Protein AF-A0A7M3W9T0-F1 (afdb_monomer)

Mean predicted aligned error: 3.38 Å

Sequence (186 aa):
MQEAIANAQTVVLVGAGVHAETMNREWDTGTVFIAADGAVGACMGRVDVLCVVSDLDGEPHLSKAAQHGIPLLIHGHGDNVEAWKRCLHQWASAGGVPLVLTHQSDEVYNDMHNVGGFTDGDRAACFLAWLGVKSEKIRYVGFASDHVGPWSGTTDPARKLAKLVWMEQILCLLDPAWETRRIDMK

Secondary structure (DSSP, 8-state):
-HHHHHH-SEEEEE-TT--GGGGGS---TTEEEEEEGGGHHHHTTTS-EEEEEE-S--TTHHHHHHHTT--EEE---TT-HHHHHHHHHHHHHTT---EEEEE--SS--TTEEE---SSHHHHHHHHHHHTT--GGGEEEES--SSS--TT--S--HHHHHHHHHHHHHHHHHH-TTGGGGBSS--

Foldseek 3Di:
DLVLLVQAQAEEEFEQQFDLVLLQDDDDPRYEYEYEALSLVSNPPRHDHQAYEYQQQQPPNVVVCLLVQHEYEYEHDPPCVVSVVVSQVVSVVVVHHHYQAEYCDPDDDPRYYDQDDQGSRLSVLSVCVVSVNDCVRYAYGRQDLQFGHPSDGDDDGVVVSVSSVVSVVSCCVSPVCRVVRYPDDD

Nearest PDB structures (foldseek):
  1vli-assembly1_A  TM=3.662E-01  e=1.418E-01  Bacillus subtilis
  6r4f-assembly1_A  TM=2.886E-01  e=1.161E+00  Homo sapiens
  6su7-assembly3_C  TM=2.369E-01  e=1.161E+00  Persicaria tinctoria
  6lk0-assembly1_A  TM=2.125E-01  e=1.091E+00  Homo sapiens
  6su7-assembly2_B  TM=2.479E-01  e=2.154E+00  Persicaria tinctoria

Solvent-accessible surface area (backbone atoms only — not comparable to full-atom values): 10126 Å² total; per-residue (Å²): 109,70,66,58,60,71,70,32,63,32,41,35,41,33,17,26,44,47,56,48,71,71,44,68,54,93,73,66,86,49,59,42,32,37,20,16,36,19,21,40,53,43,31,62,96,54,52,77,59,66,32,32,23,24,59,59,63,19,71,72,31,46,63,53,39,33,75,71,54,35,31,35,41,35,32,82,54,97,86,37,60,68,46,45,54,51,52,53,54,54,37,53,76,71,75,43,54,53,74,43,48,36,44,85,62,97,70,90,55,88,88,46,41,68,46,54,56,89,47,40,49,34,24,49,51,26,41,39,50,71,72,65,52,60,58,90,36,48,32,36,30,22,76,63,51,88,63,86,30,87,30,53,48,95,68,60,67,70,62,48,42,58,52,25,50,52,30,50,55,52,40,46,72,74,30,77,56,49,79,81,36,40,75,58,80,133

pLDDT: mean 93.7, std 6.07, range [49.16, 98.75]

Radius of gyration: 15.27 Å; Cα contacts (8 Å, |Δi|>4): 353; chains: 1; bounding box: 33×36×38 Å

Structure (mmCIF, N/CA/C/O backbone):
data_AF-A0A7M3W9T0-F1
#
_entry.id   AF-A0A7M3W9T0-F1
#
loop_
_atom_site.group_PDB
_atom_site.id
_atom_site.type_symbol
_atom_site.label_atom_id
_atom_site.label_alt_id
_atom_site.label_comp_id
_atom_site.label_asym_id
_atom_site.label_entity_id
_atom_site.label_seq_id
_atom_site.pdbx_PDB_ins_code
_atom_site.Cartn_x
_atom_site.Cartn_y
_atom_site.Cartn_z
_atom_site.occupancy
_atom_site.B_iso_or_equiv
_atom_site.auth_seq_id
_atom_site.auth_comp_id
_atom_site.auth_asym_id
_atom_site.auth_atom_id
_atom_site.pdbx_PDB_model_num
ATOM 1 N N . MET A 1 1 ? -11.521 -9.526 -2.413 1.00 90.94 1 MET A N 1
ATOM 2 C CA . MET A 1 1 ? -10.834 -8.292 -1.962 1.00 90.94 1 MET A CA 1
ATOM 3 C C . MET A 1 1 ? -11.811 -7.279 -1.368 1.00 90.94 1 MET A C 1
ATOM 5 O O . MET A 1 1 ? -11.715 -7.041 -0.175 1.00 90.94 1 MET A O 1
ATOM 9 N N . GLN A 1 2 ? -12.769 -6.736 -2.133 1.00 90.81 2 GLN A N 1
ATOM 10 C CA . GLN A 1 2 ? -13.733 -5.736 -1.628 1.00 90.81 2 GLN A CA 1
ATOM 11 C C . GLN A 1 2 ? -14.507 -6.200 -0.386 1.00 90.81 2 GLN A C 1
ATOM 13 O O . GLN A 1 2 ? -14.587 -5.464 0.588 1.00 90.81 2 GLN A O 1
ATOM 18 N N . GLU A 1 3 ? -15.009 -7.437 -0.384 1.00 94.19 3 GLU A N 1
ATOM 19 C CA . GLU A 1 3 ? -15.713 -8.008 0.772 1.00 94.19 3 GLU A CA 1
ATOM 20 C C . GLU A 1 3 ? -14.829 -8.079 2.029 1.00 94.19 3 GLU A C 1
ATOM 22 O O . GLU A 1 3 ? -15.265 -7.703 3.113 1.00 94.19 3 GLU A O 1
ATOM 27 N N . ALA A 1 4 ? -13.560 -8.479 1.882 1.00 96.12 4 ALA A N 1
ATOM 28 C CA . ALA A 1 4 ? -12.606 -8.508 2.990 1.00 96.12 4 ALA A CA 1
ATOM 29 C C . ALA A 1 4 ? -12.361 -7.102 3.564 1.00 96.12 4 ALA A C 1
ATOM 31 O O . ALA A 1 4 ? -12.336 -6.935 4.778 1.00 96.12 4 ALA A O 1
ATOM 32 N N . ILE A 1 5 ? -12.248 -6.084 2.703 1.00 96.81 5 ILE A N 1
ATOM 33 C CA . ILE A 1 5 ? -12.102 -4.679 3.117 1.00 96.81 5 ILE A CA 1
ATOM 34 C C . ILE A 1 5 ? -13.378 -4.173 3.807 1.00 96.81 5 ILE A C 1
ATOM 36 O O . ILE A 1 5 ? -13.301 -3.522 4.846 1.00 96.81 5 ILE A O 1
ATOM 40 N N . ALA A 1 6 ? -14.558 -4.483 3.263 1.00 94.94 6 ALA A N 1
ATOM 41 C CA . ALA A 1 6 ? -15.838 -4.055 3.825 1.00 94.94 6 ALA A CA 1
ATOM 42 C C . ALA A 1 6 ? -16.067 -4.630 5.235 1.00 94.94 6 ALA A C 1
ATOM 44 O O . ALA A 1 6 ? -16.497 -3.906 6.141 1.00 94.94 6 ALA A O 1
ATOM 45 N N . ASN A 1 7 ? -15.714 -5.905 5.420 1.00 96.44 7 ASN A N 1
ATOM 46 C CA . ASN A 1 7 ? -15.857 -6.635 6.678 1.00 96.44 7 ASN A CA 1
ATOM 47 C C . ASN A 1 7 ? -14.721 -6.367 7.680 1.00 96.44 7 ASN A C 1
ATOM 49 O O . ASN A 1 7 ? -14.854 -6.723 8.851 1.00 96.44 7 ASN A O 1
ATOM 53 N N . ALA A 1 8 ? -13.626 -5.728 7.257 1.00 97.56 8 ALA A N 1
ATOM 54 C CA . ALA A 1 8 ? -12.519 -5.396 8.143 1.00 97.56 8 ALA A CA 1
ATOM 55 C C . ALA A 1 8 ? -12.949 -4.413 9.243 1.00 97.56 8 ALA A C 1
ATOM 57 O O . ALA A 1 8 ? -13.670 -3.433 8.999 1.00 97.56 8 ALA A O 1
ATOM 58 N N . GLN A 1 9 ? -12.462 -4.657 10.459 1.00 97.69 9 GLN A N 1
ATOM 59 C CA . GLN A 1 9 ? -12.546 -3.695 11.557 1.00 97.69 9 GLN A CA 1
ATOM 60 C C . GLN A 1 9 ? -11.484 -2.607 11.384 1.00 97.69 9 GLN A C 1
ATOM 62 O O . GLN A 1 9 ? -11.796 -1.423 11.516 1.00 97.69 9 GLN A O 1
ATOM 67 N N . THR A 1 10 ? -10.276 -3.021 10.991 1.00 98.31 10 THR A N 1
ATOM 68 C CA . THR A 1 10 ? -9.124 -2.148 10.757 1.00 98.31 10 THR A CA 1
ATOM 69 C C . THR A 1 10 ? -8.455 -2.515 9.436 1.00 98.31 10 THR A C 1
ATOM 71 O O . THR A 1 10 ? -8.239 -3.690 9.147 1.00 98.31 10 THR A O 1
ATOM 74 N N . VAL A 1 11 ? -8.097 -1.511 8.641 1.00 98.62 11 VAL A N 1
ATOM 75 C CA . VAL A 1 11 ? -7.269 -1.661 7.442 1.00 98.62 11 VAL A CA 1
ATOM 76 C C . VAL A 1 11 ? -5.931 -0.984 7.705 1.00 98.62 11 VAL A C 1
ATOM 78 O O . VAL A 1 11 ? -5.883 0.213 7.976 1.00 98.62 11 VAL A O 1
ATOM 81 N N . VAL A 1 12 ? -4.842 -1.738 7.633 1.00 98.62 12 VAL A N 1
ATOM 82 C CA . VAL A 1 12 ? -3.486 -1.232 7.847 1.00 98.62 12 VAL A CA 1
ATOM 83 C C . VAL A 1 12 ? -2.815 -1.045 6.496 1.00 98.62 12 VAL A C 1
ATOM 85 O O . VAL A 1 12 ? -2.611 -2.009 5.756 1.00 98.62 12 VAL A O 1
ATOM 88 N N . LEU A 1 13 ? -2.459 0.197 6.190 1.00 98.75 13 LEU A N 1
ATOM 89 C CA . LEU A 1 13 ? -1.591 0.535 5.074 1.00 98.75 13 LEU A CA 1
ATOM 90 C C . LEU A 1 13 ? -0.136 0.447 5.530 1.00 98.75 13 LEU A C 1
ATOM 92 O O . LEU A 1 13 ? 0.251 1.088 6.509 1.00 98.75 13 LEU A O 1
ATOM 96 N N . VAL A 1 14 ? 0.668 -0.327 4.806 1.00 98.56 14 VAL A N 1
ATOM 97 C CA . VAL A 1 14 ? 2.092 -0.528 5.096 1.00 98.56 14 VAL A CA 1
ATOM 98 C C . VAL A 1 14 ? 2.927 0.164 4.022 1.00 98.56 14 VAL A C 1
ATOM 100 O O . VAL A 1 14 ? 2.979 -0.283 2.880 1.00 98.56 14 VAL A O 1
ATOM 103 N N . GLY A 1 15 ? 3.554 1.275 4.394 1.00 97.75 15 GLY A N 1
ATOM 104 C CA . GLY A 1 15 ? 4.445 2.076 3.565 1.00 97.75 15 GLY A CA 1
ATOM 105 C C . GLY A 1 15 ? 5.909 1.652 3.680 1.00 97.75 15 GLY A C 1
ATOM 106 O O . GLY A 1 15 ? 6.302 0.890 4.564 1.00 97.75 15 GLY A O 1
ATOM 107 N N . ALA A 1 16 ? 6.742 2.186 2.788 1.00 95.81 16 ALA A N 1
ATOM 108 C CA . ALA A 1 16 ? 8.140 1.782 2.638 1.00 95.81 16 ALA A CA 1
ATOM 109 C C . ALA A 1 16 ? 9.052 2.112 3.840 1.00 95.81 16 ALA A C 1
ATOM 111 O O . ALA A 1 16 ? 10.165 1.591 3.928 1.00 95.81 16 ALA A O 1
ATOM 112 N N . GLY A 1 17 ? 8.605 2.973 4.758 1.00 95.31 17 GLY A N 1
ATOM 113 C CA . GLY A 1 17 ? 9.292 3.314 6.009 1.00 95.31 17 GLY A CA 1
ATOM 114 C C . GLY A 1 17 ? 9.163 2.263 7.110 1.00 95.31 17 GLY A C 1
ATOM 115 O O . GLY A 1 17 ? 9.713 2.449 8.187 1.00 95.31 17 GLY A O 1
ATOM 116 N N . VAL A 1 18 ? 8.420 1.177 6.881 1.00 95.81 18 VAL A N 1
ATOM 117 C CA . VAL A 1 18 ? 8.129 0.188 7.924 1.00 95.81 18 VAL A CA 1
ATOM 118 C C . VAL A 1 18 ? 9.401 -0.500 8.432 1.00 95.81 18 VAL A C 1
ATOM 120 O O . VAL A 1 18 ? 10.228 -0.985 7.660 1.00 95.81 18 VAL A O 1
ATOM 123 N N . HIS A 1 19 ? 9.527 -0.623 9.749 1.00 93.25 19 HIS A N 1
ATOM 124 C CA . HIS A 1 19 ? 10.461 -1.564 10.360 1.00 93.25 19 HIS A CA 1
ATOM 125 C C . HIS A 1 19 ? 9.797 -2.939 10.448 1.00 93.25 19 HIS A C 1
ATOM 127 O O . HIS A 1 19 ? 8.650 -3.053 10.880 1.00 93.25 19 HIS A O 1
ATOM 133 N N . ALA A 1 20 ? 10.492 -4.000 10.034 1.00 91.81 20 ALA A N 1
ATOM 134 C CA . ALA A 1 20 ? 9.906 -5.343 9.980 1.00 91.81 20 ALA A CA 1
ATOM 135 C C . ALA A 1 20 ? 9.396 -5.811 11.356 1.00 91.81 20 ALA A C 1
ATOM 137 O O . ALA A 1 20 ? 8.401 -6.527 11.451 1.00 91.81 20 ALA A O 1
ATOM 138 N N . GLU A 1 21 ? 10.045 -5.359 12.427 1.00 91.88 21 GLU A N 1
ATOM 139 C CA . GLU A 1 21 ? 9.685 -5.621 13.816 1.00 91.88 21 GLU A CA 1
ATOM 140 C C . GLU A 1 21 ? 8.302 -5.071 14.169 1.00 91.88 21 GLU A C 1
ATOM 142 O O . GLU A 1 21 ? 7.582 -5.695 14.947 1.00 91.88 21 GLU A O 1
ATOM 147 N N . THR A 1 22 ? 7.884 -3.959 13.554 1.00 93.56 22 THR A N 1
ATOM 148 C CA . THR A 1 22 ? 6.536 -3.403 13.725 1.00 93.56 22 THR A CA 1
ATOM 149 C C . THR A 1 22 ? 5.465 -4.397 13.286 1.00 93.56 22 THR A C 1
ATOM 151 O O . THR A 1 22 ? 4.382 -4.411 13.864 1.00 93.56 22 THR A O 1
ATOM 154 N N . MET A 1 23 ? 5.767 -5.266 12.316 1.00 95.69 23 MET A N 1
ATOM 155 C CA . MET A 1 23 ? 4.827 -6.272 11.817 1.00 95.69 23 MET A CA 1
ATOM 156 C C . MET A 1 23 ? 4.757 -7.528 12.697 1.00 95.69 23 MET A C 1
ATOM 158 O O . MET A 1 23 ? 3.796 -8.276 12.565 1.00 95.69 23 MET A O 1
ATOM 162 N N . ASN A 1 24 ? 5.713 -7.745 13.613 1.00 94.25 24 ASN A N 1
ATOM 163 C CA . ASN A 1 24 ? 5.717 -8.889 14.542 1.00 94.25 24 ASN A CA 1
ATOM 164 C C . ASN A 1 24 ? 4.744 -8.729 15.722 1.00 94.25 24 ASN A C 1
ATOM 166 O O . ASN A 1 24 ? 4.606 -9.644 16.533 1.00 94.25 24 ASN A O 1
ATOM 170 N N . ARG A 1 25 ? 4.135 -7.552 15.883 1.00 93.56 25 ARG A N 1
ATOM 171 C CA . ARG A 1 25 ? 3.196 -7.294 16.976 1.00 93.56 25 ARG A CA 1
ATOM 172 C C . ARG A 1 25 ? 1.919 -8.120 16.825 1.00 93.56 25 ARG A C 1
ATOM 174 O O . ARG A 1 25 ? 1.559 -8.537 15.727 1.00 93.56 25 ARG A O 1
ATOM 181 N N . GLU A 1 26 ? 1.188 -8.259 17.923 1.00 94.94 26 GLU A N 1
ATOM 182 C CA . GLU A 1 26 ? -0.187 -8.746 17.866 1.00 94.94 26 GLU A CA 1
ATOM 183 C C . GLU A 1 26 ? -1.099 -7.689 17.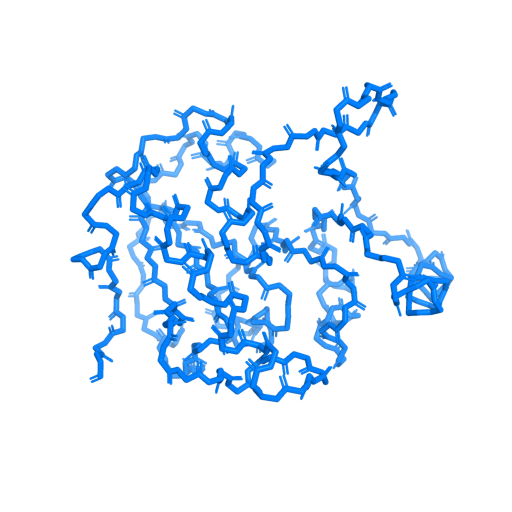230 1.00 94.94 26 GLU A C 1
ATOM 185 O O . GLU A 1 26 ? -0.991 -6.486 17.509 1.00 94.94 26 GLU A O 1
ATOM 190 N N . TRP A 1 27 ? -1.982 -8.165 16.356 1.00 96.25 27 TRP A N 1
ATOM 191 C CA . TRP A 1 27 ? -2.966 -7.371 15.633 1.00 96.25 27 TRP A CA 1
ATOM 192 C C . TRP A 1 27 ? -4.367 -7.825 16.019 1.00 96.25 27 TRP A C 1
ATOM 194 O O . TRP A 1 27 ? -4.621 -9.023 16.160 1.00 96.25 27 TRP A O 1
ATOM 204 N N . ASP A 1 28 ? -5.282 -6.868 16.164 1.00 96.31 28 ASP A N 1
ATOM 205 C CA . ASP A 1 28 ? -6.663 -7.166 16.526 1.00 96.31 28 ASP A CA 1
ATOM 206 C C . ASP A 1 28 ? -7.339 -8.039 15.460 1.00 96.31 28 ASP A C 1
ATOM 208 O O . ASP A 1 28 ? -7.053 -7.949 14.258 1.00 96.31 28 ASP A O 1
ATOM 212 N N . THR A 1 29 ? -8.283 -8.874 15.895 1.00 95.56 29 THR A N 1
ATOM 213 C CA . THR A 1 29 ? -9.082 -9.696 14.977 1.00 95.56 29 THR A CA 1
ATOM 214 C C . THR A 1 29 ? -9.834 -8.809 13.983 1.00 95.56 29 THR A C 1
ATOM 216 O O . THR A 1 29 ? -10.409 -7.792 14.353 1.00 95.56 29 THR A O 1
ATOM 219 N N . GLY A 1 30 ? -9.855 -9.201 12.706 1.00 96.62 30 GLY A N 1
ATOM 220 C CA . GLY A 1 30 ? -10.481 -8.396 11.652 1.00 96.62 30 GLY A CA 1
ATOM 221 C C . GLY A 1 30 ? -9.600 -7.255 11.131 1.00 96.62 30 GLY A C 1
ATOM 222 O O . GLY A 1 30 ? -10.116 -6.361 10.456 1.00 96.62 30 GLY A O 1
ATOM 223 N N . THR A 1 31 ? -8.296 -7.283 11.426 1.00 98.25 31 THR A N 1
ATOM 224 C CA . THR A 1 31 ? -7.295 -6.440 10.763 1.00 98.25 31 THR A CA 1
ATOM 225 C C . THR A 1 31 ? -6.934 -7.015 9.393 1.00 98.25 31 THR A C 1
ATOM 227 O O . THR A 1 31 ? -6.645 -8.204 9.276 1.00 98.25 31 THR A O 1
ATOM 230 N N . VAL A 1 32 ? -6.922 -6.172 8.361 1.00 98.38 32 VAL A N 1
ATOM 231 C CA . VAL A 1 32 ? -6.445 -6.522 7.012 1.00 98.38 32 VAL A CA 1
ATOM 232 C C . VAL A 1 32 ? -5.296 -5.605 6.599 1.00 98.38 32 VAL A C 1
ATOM 234 O O . VAL A 1 32 ? -5.285 -4.430 6.964 1.00 98.38 32 VAL A O 1
ATOM 237 N N . PHE A 1 33 ? -4.344 -6.123 5.823 1.00 98.69 33 PHE A N 1
ATOM 238 C CA . PHE A 1 33 ? -3.122 -5.401 5.453 1.00 98.69 33 PHE A CA 1
ATOM 239 C C . PHE A 1 33 ? -3.053 -5.149 3.951 1.00 98.69 33 PHE A C 1
ATOM 241 O O . PHE A 1 33 ? -3.273 -6.063 3.157 1.00 98.69 33 PHE A O 1
ATOM 248 N N . ILE A 1 34 ? -2.699 -3.926 3.567 1.00 98.75 34 ILE A N 1
ATOM 249 C CA . ILE A 1 34 ? -2.379 -3.551 2.189 1.00 98.75 34 ILE A CA 1
ATOM 250 C C . ILE A 1 34 ? -0.972 -2.967 2.197 1.00 98.75 34 ILE A C 1
ATOM 252 O O . ILE A 1 34 ? -0.706 -2.002 2.915 1.00 98.75 34 ILE A O 1
ATOM 256 N N . ALA A 1 35 ? -0.071 -3.559 1.421 1.00 98.62 35 ALA A N 1
ATOM 257 C CA . ALA A 1 35 ? 1.317 -3.118 1.361 1.00 98.62 35 ALA A CA 1
ATOM 258 C C . ALA A 1 35 ? 1.576 -2.259 0.121 1.00 98.62 35 ALA A C 1
ATOM 260 O O . ALA A 1 35 ? 1.049 -2.530 -0.957 1.00 98.62 35 ALA A O 1
ATOM 261 N N . ALA A 1 36 ? 2.402 -1.232 0.282 1.00 98.19 36 ALA A N 1
ATOM 262 C CA . ALA A 1 36 ? 2.902 -0.409 -0.804 1.00 98.19 36 ALA A CA 1
ATOM 263 C C . ALA A 1 36 ? 4.227 -0.987 -1.311 1.00 98.19 36 ALA A C 1
ATOM 265 O O . ALA A 1 36 ? 5.230 -0.983 -0.595 1.00 98.19 36 ALA A O 1
ATOM 266 N N . ASP A 1 37 ? 4.211 -1.476 -2.543 1.00 96.81 37 ASP A N 1
ATOM 267 C CA . ASP A 1 37 ? 5.377 -1.903 -3.302 1.00 96.81 37 ASP A CA 1
ATOM 268 C C . ASP A 1 37 ? 6.305 -2.848 -2.501 1.00 96.81 37 ASP A C 1
ATOM 270 O O . ASP A 1 37 ? 5.849 -3.878 -1.987 1.00 96.81 37 ASP A O 1
ATOM 274 N N . GLY A 1 38 ? 7.590 -2.515 -2.342 1.00 96.69 38 GLY A N 1
ATOM 275 C CA . GLY A 1 38 ? 8.582 -3.311 -1.626 1.00 96.69 38 GLY A CA 1
ATOM 276 C C . GLY A 1 38 ? 8.260 -3.540 -0.147 1.00 96.69 38 GLY A C 1
ATOM 277 O O . GLY A 1 38 ? 8.761 -4.507 0.437 1.00 96.69 38 GLY A O 1
ATOM 278 N N . ALA A 1 39 ? 7.378 -2.735 0.461 1.00 97.81 39 ALA A N 1
ATOM 279 C CA . ALA A 1 39 ? 6.986 -2.878 1.864 1.00 97.81 39 ALA A CA 1
ATOM 280 C C . ALA A 1 39 ? 6.326 -4.234 2.162 1.00 97.81 39 ALA A C 1
ATOM 282 O O . ALA A 1 39 ? 6.357 -4.692 3.306 1.00 97.81 39 ALA A O 1
ATOM 283 N N . VAL A 1 40 ? 5.813 -4.936 1.139 1.00 98.25 40 VAL A N 1
ATOM 284 C CA . VAL A 1 40 ? 5.333 -6.319 1.287 1.00 98.25 40 VAL A CA 1
ATOM 285 C C . VAL A 1 40 ? 6.407 -7.232 1.884 1.00 98.25 40 VAL A C 1
ATOM 287 O O . VAL A 1 40 ? 6.086 -8.132 2.658 1.00 98.25 40 VAL A O 1
ATOM 290 N N . GLY A 1 41 ? 7.689 -6.966 1.612 1.00 97.25 41 GLY A N 1
ATOM 291 C CA . GLY A 1 41 ? 8.814 -7.707 2.173 1.00 97.25 41 GLY A CA 1
ATOM 292 C C . GLY A 1 41 ? 8.897 -7.648 3.702 1.00 97.25 41 GLY A C 1
ATOM 293 O O . GLY A 1 41 ? 9.323 -8.627 4.319 1.00 97.25 41 GLY A O 1
ATOM 294 N N . ALA A 1 42 ? 8.432 -6.559 4.321 1.00 96.88 42 ALA A N 1
ATOM 295 C CA . ALA A 1 42 ? 8.325 -6.447 5.773 1.00 96.88 42 ALA A CA 1
ATOM 296 C C . ALA A 1 42 ? 7.198 -7.325 6.331 1.00 96.88 42 ALA A C 1
ATOM 298 O O . ALA A 1 42 ? 7.313 -7.853 7.435 1.00 96.88 42 ALA A O 1
ATOM 299 N N . CYS A 1 43 ? 6.122 -7.505 5.564 1.00 97.75 43 CYS A N 1
ATOM 300 C CA . CYS A 1 43 ? 4.933 -8.250 5.967 1.00 97.75 43 CYS A CA 1
ATOM 301 C C . CYS A 1 43 ? 5.093 -9.771 5.836 1.00 97.75 43 CYS A C 1
ATOM 303 O O . CYS A 1 43 ? 4.522 -10.512 6.636 1.00 97.75 43 CYS A O 1
ATOM 305 N N . MET A 1 44 ? 5.850 -10.246 4.838 1.00 95.00 44 MET A N 1
ATOM 306 C CA . MET A 1 44 ? 5.952 -11.680 4.538 1.00 95.00 44 MET A CA 1
ATOM 307 C C . MET A 1 44 ? 6.427 -12.492 5.751 1.00 95.00 44 MET A C 1
ATOM 309 O O . MET A 1 44 ? 7.445 -12.175 6.369 1.00 95.00 44 MET A O 1
ATOM 313 N N . GLY A 1 45 ? 5.691 -13.561 6.066 1.00 93.50 45 GLY A N 1
ATOM 314 C CA . GLY A 1 45 ? 5.959 -14.428 7.217 1.00 93.50 45 GLY A CA 1
ATOM 315 C C . GLY A 1 45 ? 5.564 -13.833 8.574 1.00 93.50 45 GLY A C 1
ATOM 316 O O . GLY A 1 45 ? 5.867 -14.447 9.593 1.00 93.50 45 GLY A O 1
ATOM 317 N N . ARG A 1 46 ? 4.916 -12.659 8.599 1.00 95.75 46 ARG A N 1
ATOM 318 C CA . ARG A 1 46 ? 4.475 -11.969 9.827 1.00 95.75 46 ARG A CA 1
ATOM 319 C C . ARG A 1 46 ? 2.981 -11.670 9.831 1.00 95.75 46 ARG A C 1
ATOM 321 O O . ARG A 1 46 ? 2.335 -11.872 10.850 1.00 95.75 46 ARG A O 1
ATOM 328 N N . VAL A 1 47 ? 2.441 -11.211 8.700 1.00 97.19 47 VAL A N 1
ATOM 329 C CA . VAL A 1 47 ? 1.007 -10.936 8.523 1.00 97.19 47 VAL A CA 1
ATOM 330 C C . VAL A 1 47 ? 0.530 -11.364 7.137 1.00 97.19 47 VAL A C 1
ATOM 332 O O . VAL A 1 47 ? 1.307 -11.364 6.178 1.00 97.19 47 VAL A O 1
ATOM 335 N N . ASP A 1 48 ? -0.763 -11.664 7.023 1.00 96.06 48 ASP A N 1
ATOM 336 C CA . ASP A 1 48 ? -1.406 -11.959 5.744 1.00 96.06 48 ASP A CA 1
ATOM 337 C C . ASP A 1 48 ? -1.756 -10.658 5.009 1.00 96.06 48 ASP A C 1
ATOM 339 O O . ASP A 1 48 ? -2.619 -9.882 5.428 1.00 96.06 48 ASP A O 1
ATOM 343 N N . VAL A 1 49 ? -1.066 -10.408 3.895 1.00 98.25 49 VAL A N 1
ATOM 344 C CA . VAL A 1 49 ? -1.294 -9.230 3.049 1.00 98.25 49 VAL A CA 1
ATOM 345 C C . VAL A 1 49 ? -2.432 -9.509 2.075 1.00 98.25 49 VAL A C 1
ATOM 347 O O . VAL A 1 49 ? -2.369 -10.446 1.282 1.00 98.25 49 VAL A O 1
ATOM 350 N N . LEU A 1 50 ? -3.466 -8.668 2.112 1.00 98.25 50 LEU A N 1
ATOM 351 C CA . LEU A 1 50 ? -4.645 -8.793 1.258 1.00 98.25 50 LEU A CA 1
ATOM 352 C C . LEU A 1 50 ? -4.331 -8.460 -0.202 1.00 98.25 50 LEU A C 1
ATOM 354 O O . LEU A 1 50 ? -4.838 -9.118 -1.110 1.00 98.25 50 LEU A O 1
ATOM 358 N N . CYS A 1 51 ? -3.555 -7.402 -0.423 1.00 98.56 51 CYS A N 1
ATOM 359 C CA . CYS A 1 51 ? -3.064 -7.004 -1.733 1.00 98.56 51 CYS A CA 1
ATOM 360 C C . CYS A 1 51 ? -1.860 -6.064 -1.612 1.00 98.56 51 CYS A C 1
ATOM 362 O O . CYS A 1 51 ? -1.600 -5.483 -0.553 1.00 98.56 51 CYS A O 1
ATOM 364 N N . VAL A 1 52 ? -1.136 -5.914 -2.718 1.00 98.62 52 VAL A N 1
ATOM 365 C CA . VAL A 1 52 ? -0.011 -4.985 -2.845 1.00 98.62 52 VAL A CA 1
ATOM 366 C C . VAL A 1 52 ? -0.348 -3.933 -3.895 1.00 98.62 52 VAL A C 1
ATOM 368 O O . VAL A 1 52 ? -0.813 -4.277 -4.977 1.00 98.62 52 VAL A O 1
ATOM 371 N N . VAL A 1 53 ? -0.121 -2.659 -3.587 1.00 98.38 53 VAL A N 1
ATOM 372 C CA . VAL A 1 53 ? -0.218 -1.542 -4.539 1.00 98.38 53 VAL A CA 1
ATOM 373 C C . VAL A 1 53 ? 1.191 -1.210 -4.996 1.00 98.38 53 VAL A C 1
ATOM 375 O O . VAL A 1 53 ? 2.035 -0.978 -4.141 1.00 98.38 53 VAL A O 1
ATOM 378 N N . SER A 1 54 ? 1.477 -1.240 -6.295 1.00 96.56 54 SER A N 1
ATOM 379 C CA . SER A 1 54 ? 2.863 -1.142 -6.772 1.00 96.56 54 SER A CA 1
ATOM 380 C C . SER A 1 54 ? 2.960 -0.580 -8.186 1.00 96.56 54 SER A C 1
ATOM 382 O O . SER A 1 54 ? 2.075 -0.802 -9.021 1.00 96.56 54 SER A O 1
ATOM 384 N N . ASP A 1 55 ? 4.059 0.113 -8.460 1.00 94.31 55 ASP A N 1
ATOM 385 C CA . ASP A 1 55 ? 4.486 0.496 -9.799 1.00 94.31 55 ASP A CA 1
ATOM 386 C C . ASP A 1 55 ? 5.419 -0.537 -10.472 1.00 94.31 55 ASP A C 1
ATOM 388 O O . ASP A 1 55 ? 5.779 -0.393 -11.639 1.00 94.31 55 ASP A O 1
ATOM 392 N N . LEU A 1 56 ? 5.717 -1.633 -9.771 1.00 93.31 56 LEU A N 1
ATOM 393 C CA . LEU A 1 56 ? 6.609 -2.736 -10.130 1.00 93.31 56 LEU A CA 1
ATOM 394 C C . LEU A 1 56 ? 8.119 -2.475 -9.986 1.00 93.31 56 LEU A C 1
ATOM 396 O O . LEU A 1 56 ? 8.906 -3.164 -10.647 1.00 93.31 56 LEU A O 1
ATOM 400 N N . ASP A 1 57 ? 8.548 -1.560 -9.109 1.00 90.56 57 ASP A N 1
ATOM 401 C CA . ASP A 1 57 ? 9.972 -1.342 -8.79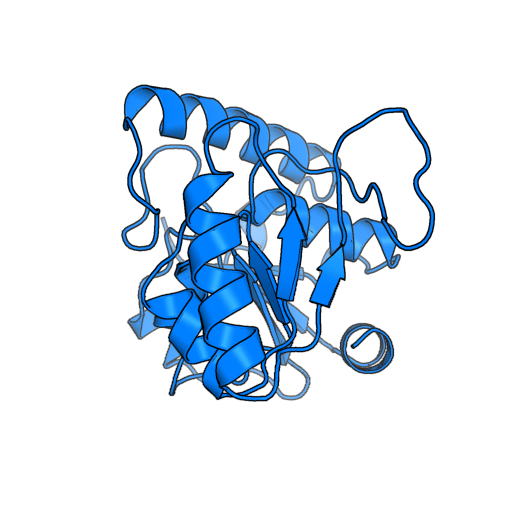8 1.00 90.56 57 ASP A CA 1
ATOM 402 C C . ASP A 1 57 ? 10.495 -2.013 -7.497 1.00 90.56 57 ASP A C 1
ATOM 404 O O . ASP A 1 57 ? 11.712 -2.109 -7.305 1.00 90.56 57 ASP A O 1
ATOM 408 N N . GLY A 1 58 ? 9.618 -2.615 -6.683 1.00 91.50 58 GLY A N 1
ATOM 409 C CA . GLY A 1 58 ? 9.923 -3.259 -5.391 1.00 91.50 58 GLY A CA 1
ATOM 410 C C . GLY A 1 58 ? 10.497 -4.689 -5.401 1.00 91.50 58 GLY A C 1
ATOM 411 O O . GLY A 1 58 ? 10.234 -5.486 -4.490 1.00 91.50 58 GLY A O 1
ATOM 412 N N . GLU A 1 59 ? 11.259 -5.084 -6.423 1.00 92.69 59 GLU A N 1
ATOM 413 C CA . GLU A 1 59 ? 11.923 -6.401 -6.454 1.00 92.69 59 GLU A CA 1
ATOM 414 C C . GLU A 1 59 ? 13.015 -6.537 -5.362 1.00 92.69 59 GLU A C 1
ATOM 416 O O . GLU A 1 59 ? 13.685 -5.559 -5.034 1.00 92.69 59 GLU A O 1
ATOM 421 N N . PRO A 1 60 ? 13.250 -7.742 -4.795 1.00 93.88 60 PRO A N 1
ATOM 422 C CA . PRO A 1 60 ? 12.655 -9.039 -5.141 1.00 93.88 60 PRO A CA 1
ATOM 423 C C . PRO A 1 60 ? 11.329 -9.340 -4.418 1.00 93.88 60 PRO A C 1
ATOM 425 O O . PRO A 1 60 ? 10.822 -10.464 -4.472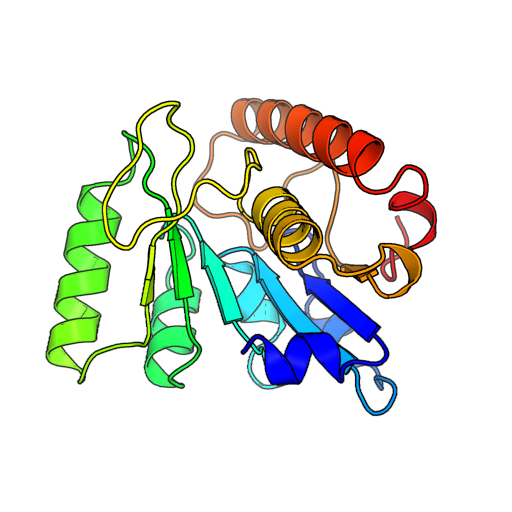 1.00 93.88 60 PRO A O 1
ATOM 428 N N . HIS A 1 61 ? 10.798 -8.384 -3.654 1.00 95.88 61 HIS A N 1
ATOM 429 C CA . HIS A 1 61 ? 9.674 -8.616 -2.747 1.00 95.88 61 HIS A CA 1
ATOM 430 C C . HIS A 1 61 ?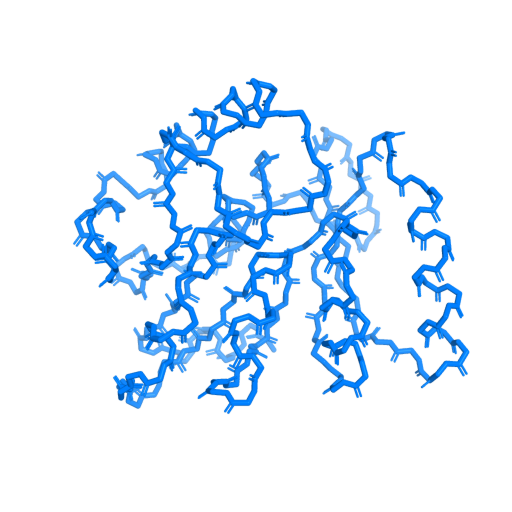 8.360 -8.841 -3.500 1.00 95.88 61 HIS A C 1
ATOM 432 O O . HIS A 1 61 ? 7.585 -9.717 -3.113 1.00 95.88 61 HIS A O 1
ATOM 438 N N . LEU A 1 62 ? 8.160 -8.148 -4.623 1.00 95.88 62 LEU A N 1
ATOM 439 C CA . LEU A 1 62 ? 6.994 -8.331 -5.490 1.00 95.88 62 LEU A CA 1
ATOM 440 C C . LEU A 1 62 ? 6.919 -9.738 -6.087 1.00 95.88 62 LEU A C 1
ATOM 442 O O . LEU A 1 62 ? 5.880 -10.385 -5.984 1.00 95.88 62 LEU A O 1
ATOM 446 N N . SER A 1 63 ? 8.018 -10.269 -6.629 1.00 95.38 63 SER A N 1
ATOM 447 C CA . SER A 1 63 ? 8.042 -11.647 -7.130 1.00 95.38 63 SER A CA 1
ATOM 448 C C . SER A 1 63 ? 7.744 -12.686 -6.052 1.00 95.38 63 SER A C 1
ATOM 450 O O . SER A 1 63 ? 7.067 -13.676 -6.329 1.00 95.38 63 SER A O 1
ATOM 452 N N . LYS A 1 64 ? 8.182 -12.464 -4.807 1.00 95.56 64 LYS A N 1
ATOM 453 C CA . LYS A 1 64 ? 7.799 -13.337 -3.689 1.00 95.56 64 LYS A CA 1
ATOM 454 C C . LYS A 1 64 ? 6.307 -13.221 -3.371 1.00 95.56 64 LYS A C 1
ATOM 456 O O . LYS A 1 64 ? 5.670 -14.244 -3.129 1.0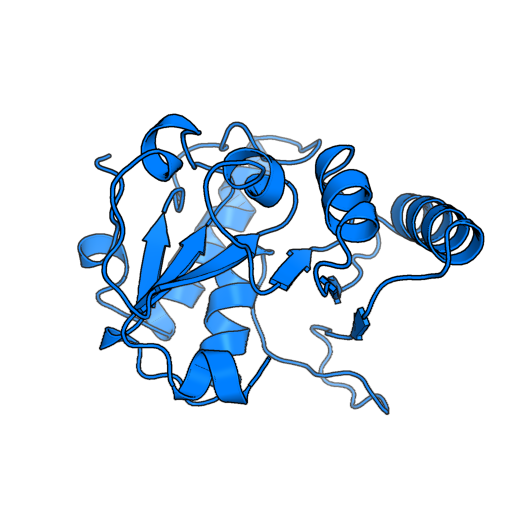0 95.56 64 LYS A O 1
ATOM 461 N N . ALA A 1 65 ? 5.744 -12.014 -3.385 1.00 96.69 65 ALA A N 1
ATOM 462 C CA . ALA A 1 65 ? 4.313 -11.800 -3.176 1.00 96.69 65 ALA A CA 1
ATOM 463 C C . ALA A 1 65 ? 3.469 -12.474 -4.272 1.00 96.69 65 ALA A C 1
ATOM 465 O O . ALA A 1 65 ? 2.516 -13.191 -3.962 1.00 96.69 65 ALA A O 1
ATOM 466 N N . ALA A 1 66 ? 3.883 -12.341 -5.535 1.00 96.00 66 ALA A N 1
ATOM 467 C CA . ALA A 1 66 ? 3.249 -12.994 -6.675 1.00 96.00 66 ALA A CA 1
ATOM 468 C C . ALA A 1 66 ? 3.277 -14.528 -6.555 1.00 96.00 66 ALA A C 1
ATOM 470 O O . ALA A 1 66 ? 2.262 -15.177 -6.788 1.00 96.00 66 ALA A O 1
ATOM 471 N N . GLN A 1 67 ? 4.396 -15.113 -6.109 1.00 94.62 67 GLN A N 1
ATOM 472 C CA . GLN A 1 67 ? 4.501 -16.559 -5.847 1.00 94.62 67 GLN A CA 1
ATOM 473 C C . GLN A 1 67 ? 3.537 -17.055 -4.758 1.00 94.62 67 GLN A C 1
ATOM 475 O O . GLN A 1 67 ? 3.114 -18.206 -4.804 1.00 94.62 67 GLN A O 1
ATOM 480 N N . HIS A 1 68 ? 3.173 -16.202 -3.795 1.00 94.00 68 HIS A N 1
ATOM 481 C CA . HIS A 1 68 ? 2.171 -16.514 -2.769 1.00 94.00 68 HIS A CA 1
ATOM 482 C C . HIS A 1 68 ? 0.732 -16.235 -3.239 1.00 94.00 68 HIS A C 1
ATOM 484 O O . HIS A 1 68 ? -0.206 -16.381 -2.460 1.00 94.00 68 HIS A O 1
ATOM 490 N N . GLY A 1 69 ? 0.542 -15.827 -4.498 1.00 95.06 69 GLY A N 1
ATOM 491 C CA . GLY A 1 69 ? -0.769 -15.514 -5.061 1.00 95.06 69 GLY A CA 1
ATOM 492 C C . GLY A 1 69 ? -1.390 -14.228 -4.515 1.00 95.06 69 GLY A C 1
ATOM 493 O O . GLY A 1 69 ? -2.600 -14.045 -4.650 1.00 95.06 69 GLY A O 1
ATOM 494 N N . ILE A 1 70 ? -0.596 -13.343 -3.899 1.00 97.19 70 ILE A N 1
ATOM 495 C CA . ILE A 1 70 ? -1.094 -12.072 -3.362 1.00 97.19 70 ILE A CA 1
ATOM 496 C C . ILE A 1 70 ? -1.508 -11.172 -4.540 1.00 97.19 70 ILE A C 1
ATOM 498 O O . ILE A 1 70 ? -0.673 -10.900 -5.407 1.00 97.19 70 ILE A O 1
ATOM 502 N N . PRO A 1 71 ? -2.767 -10.693 -4.597 1.00 97.62 71 PRO A N 1
ATOM 503 C CA . PRO A 1 71 ? -3.220 -9.791 -5.650 1.00 97.62 71 PRO A CA 1
ATOM 504 C C . PRO A 1 71 ? -2.414 -8.490 -5.711 1.00 97.62 71 PRO A C 1
ATOM 506 O O . PRO A 1 71 ? -2.104 -7.893 -4.677 1.00 97.62 71 PRO A O 1
ATOM 509 N N . LEU A 1 72 ? -2.153 -8.009 -6.926 1.00 97.69 72 LEU A N 1
ATOM 510 C CA . LEU A 1 72 ? -1.405 -6.779 -7.179 1.00 97.69 72 LEU A CA 1
ATOM 511 C C . LEU A 1 72 ? -2.295 -5.731 -7.858 1.00 97.69 72 LEU A C 1
ATOM 513 O O . LEU A 1 72 ? -2.870 -5.974 -8.919 1.00 97.69 72 LEU A O 1
ATOM 517 N N . LEU A 1 73 ? -2.385 -4.552 -7.250 1.00 97.56 73 LEU A N 1
ATOM 518 C CA . LEU A 1 73 ? -2.961 -3.346 -7.833 1.00 97.56 73 LEU A CA 1
ATOM 519 C C . LEU A 1 73 ? -1.821 -2.565 -8.477 1.00 97.56 73 LEU A C 1
ATOM 521 O O . LEU A 1 73 ? -1.037 -1.913 -7.785 1.00 97.56 73 LEU A O 1
ATOM 525 N N . ILE A 1 74 ? -1.704 -2.671 -9.794 1.00 95.62 74 ILE A N 1
ATOM 526 C CA . ILE A 1 74 ? -0.527 -2.193 -10.515 1.00 95.62 74 ILE A CA 1
ATOM 527 C C . ILE A 1 74 ? -0.810 -0.902 -11.272 1.00 95.62 74 ILE A C 1
ATOM 529 O O . ILE A 1 74 ? -1.912 -0.698 -11.782 1.00 95.62 74 ILE A O 1
ATOM 533 N N . HIS A 1 75 ? 0.190 -0.032 -11.355 1.00 93.69 75 HIS A N 1
ATOM 534 C CA . HIS A 1 75 ? 0.179 1.163 -12.201 1.00 93.69 75 HIS A CA 1
ATOM 535 C C . HIS A 1 75 ? 1.542 1.372 -12.853 1.00 93.69 75 HIS A C 1
ATOM 537 O O . HIS A 1 75 ? 2.567 1.002 -12.301 1.00 93.69 75 HIS A O 1
ATOM 543 N N . GLY A 1 76 ? 1.563 1.912 -14.065 1.00 84.44 76 GLY A N 1
ATOM 544 C CA . GLY A 1 76 ? 2.813 2.161 -14.779 1.00 84.44 76 GLY A CA 1
ATOM 545 C C . GLY A 1 76 ? 3.284 3.598 -14.605 1.00 84.44 76 GLY A C 1
ATOM 546 O O . GLY A 1 76 ? 2.474 4.529 -14.639 1.00 84.44 76 GLY A O 1
ATOM 547 N N . HIS A 1 77 ? 4.597 3.783 -14.520 1.00 80.56 77 HIS A N 1
ATOM 548 C CA . HIS A 1 77 ? 5.242 5.064 -14.776 1.00 80.56 77 HIS A CA 1
ATOM 549 C C . HIS A 1 77 ? 6.030 4.986 -16.091 1.00 80.56 77 HIS A C 1
ATOM 551 O O . HIS A 1 77 ? 6.367 3.915 -16.589 1.00 80.56 77 HIS A O 1
ATOM 557 N N . GLY A 1 78 ? 6.324 6.134 -16.704 1.00 77.81 78 GLY A N 1
ATOM 558 C CA . GLY A 1 78 ? 7.037 6.159 -17.988 1.00 77.81 78 GLY A CA 1
ATOM 559 C C . GLY A 1 78 ? 8.468 5.602 -17.923 1.00 77.81 78 GLY A C 1
ATOM 560 O O . GLY A 1 78 ? 9.049 5.293 -18.960 1.00 77.81 78 GLY A O 1
ATOM 561 N N . ASP A 1 79 ? 9.039 5.469 -16.724 1.00 80.44 79 ASP A N 1
ATOM 562 C CA . ASP A 1 79 ? 10.415 5.043 -16.467 1.00 80.44 79 ASP A CA 1
ATOM 563 C C . ASP A 1 79 ? 10.562 3.563 -16.061 1.00 80.44 79 ASP A C 1
ATOM 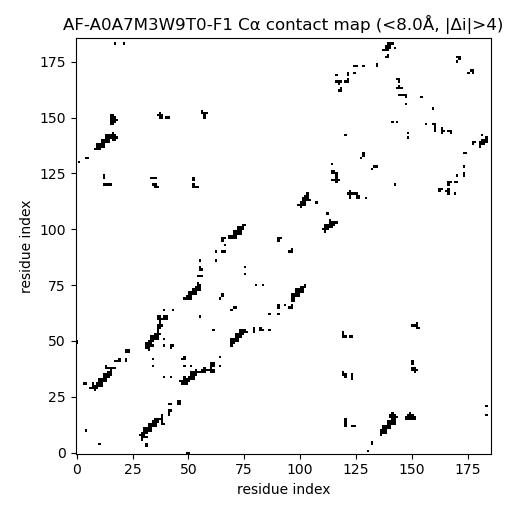565 O O . ASP A 1 79 ? 11.691 3.080 -15.988 1.00 80.44 79 ASP A O 1
ATOM 569 N N . ASN A 1 80 ? 9.469 2.807 -15.875 1.00 82.56 80 ASN A N 1
ATOM 570 C CA . ASN A 1 80 ? 9.513 1.430 -15.350 1.00 82.56 80 ASN A CA 1
ATOM 571 C C . ASN A 1 80 ? 9.067 0.325 -16.338 1.00 82.56 80 ASN A C 1
ATOM 573 O O . ASN A 1 80 ? 8.894 -0.835 -15.958 1.00 82.56 80 ASN A O 1
ATOM 577 N N . VAL A 1 81 ? 8.978 0.638 -17.637 1.00 88.38 81 VAL A N 1
ATOM 578 C CA . VAL A 1 81 ? 8.506 -0.283 -18.697 1.00 88.38 81 VAL A CA 1
ATOM 579 C C . VAL A 1 81 ? 9.280 -1.611 -18.753 1.00 88.38 81 VAL A C 1
ATOM 581 O O . VAL A 1 81 ? 8.690 -2.674 -18.952 1.00 88.38 81 VAL A O 1
ATOM 584 N N . GLU A 1 82 ? 10.602 -1.586 -18.576 1.00 88.12 82 GLU A N 1
ATOM 585 C CA . GLU A 1 82 ? 11.413 -2.812 -18.619 1.00 88.12 82 GLU A CA 1
ATOM 586 C C . GLU A 1 82 ? 11.227 -3.684 -17.369 1.00 88.12 82 GLU A C 1
ATOM 588 O O . GLU A 1 82 ? 11.236 -4.914 -17.471 1.00 88.12 82 GLU A O 1
ATOM 593 N N . ALA A 1 83 ? 10.997 -3.072 -16.201 1.00 87.31 83 ALA A N 1
ATOM 594 C CA . ALA A 1 83 ? 10.656 -3.805 -14.983 1.00 87.31 83 ALA A CA 1
ATOM 595 C C . ALA A 1 83 ? 9.316 -4.532 -15.155 1.00 87.31 83 ALA A C 1
ATOM 597 O O . ALA A 1 83 ? 9.239 -5.735 -14.910 1.00 87.31 83 ALA A O 1
ATOM 598 N N . TRP A 1 84 ? 8.316 -3.841 -15.710 1.00 91.75 84 TRP A N 1
ATOM 599 C CA . TRP A 1 84 ? 7.023 -4.416 -16.078 1.00 91.75 84 TRP A CA 1
ATOM 600 C C . TRP A 1 84 ? 7.155 -5.643 -16.978 1.00 91.75 84 TRP A C 1
ATOM 602 O O . TRP A 1 84 ? 6.669 -6.719 -16.628 1.00 91.75 84 TRP A O 1
ATOM 612 N N . LYS A 1 85 ? 7.849 -5.516 -18.118 1.00 91.94 85 LYS A N 1
ATOM 613 C CA . LYS A 1 85 ? 8.039 -6.635 -19.059 1.00 91.94 85 LYS A CA 1
ATOM 614 C C . LYS A 1 85 ? 8.671 -7.844 -18.377 1.00 91.94 85 LYS A C 1
ATOM 616 O O . LYS A 1 85 ? 8.214 -8.967 -18.572 1.00 91.94 85 LYS A O 1
ATOM 621 N N . ARG A 1 86 ? 9.715 -7.621 -17.575 1.00 92.50 86 ARG A N 1
ATOM 622 C CA . ARG A 1 86 ? 10.419 -8.690 -16.861 1.00 92.50 86 ARG A CA 1
ATOM 623 C C . ARG A 1 86 ? 9.508 -9.384 -15.848 1.00 92.50 86 ARG A C 1
ATOM 625 O O . ARG A 1 86 ? 9.368 -10.603 -15.919 1.00 92.50 86 ARG A O 1
ATOM 632 N N . CYS A 1 87 ? 8.887 -8.625 -14.945 1.00 93.00 87 CYS A N 1
ATOM 633 C CA . CYS A 1 87 ? 8.041 -9.170 -13.884 1.00 93.00 87 CYS A CA 1
ATOM 634 C C . CYS A 1 87 ? 6.835 -9.915 -14.465 1.00 93.00 87 CYS A C 1
ATOM 636 O O . CYS A 1 87 ? 6.604 -11.073 -14.123 1.00 93.00 87 CYS A O 1
ATOM 638 N N . LEU A 1 88 ? 6.123 -9.313 -15.422 1.00 92.69 88 LEU A N 1
ATOM 639 C CA . LEU A 1 88 ? 4.943 -9.931 -16.028 1.00 92.69 88 LEU A CA 1
ATOM 640 C C . LEU A 1 88 ? 5.283 -11.208 -16.807 1.00 92.69 88 LEU A C 1
ATOM 642 O O . LEU A 1 88 ? 4.571 -12.201 -16.665 1.00 92.69 88 LEU A O 1
ATOM 646 N N . HIS A 1 89 ? 6.378 -11.235 -17.578 1.00 94.25 89 HIS A N 1
ATOM 647 C CA . HIS A 1 89 ? 6.813 -12.464 -18.254 1.00 94.25 89 HIS A CA 1
ATOM 648 C C . HIS A 1 89 ? 7.182 -13.571 -17.262 1.00 94.25 89 HIS A C 1
ATOM 650 O O . HIS A 1 89 ? 6.808 -14.732 -17.458 1.00 94.25 89 HIS A O 1
ATOM 656 N N . GLN A 1 90 ? 7.900 -13.221 -16.193 1.00 94.00 90 GLN A N 1
ATOM 657 C CA . GLN A 1 90 ? 8.281 -14.167 -15.152 1.00 94.00 90 GLN A CA 1
ATOM 658 C C . GLN A 1 90 ? 7.046 -14.751 -14.457 1.00 94.00 90 GLN A C 1
ATOM 660 O O . GLN A 1 90 ? 6.938 -15.969 -14.327 1.00 94.00 90 GLN A O 1
ATOM 665 N N . TRP A 1 91 ? 6.099 -13.909 -14.041 1.00 94.56 91 TRP A N 1
ATOM 666 C CA . TRP A 1 91 ? 4.900 -14.358 -13.332 1.00 94.56 91 TRP A CA 1
ATOM 667 C C . TRP A 1 91 ? 3.962 -15.152 -14.235 1.00 94.56 91 TRP A C 1
ATOM 669 O O . TRP A 1 91 ? 3.455 -16.187 -13.811 1.00 94.56 91 TRP A O 1
ATOM 679 N N . ALA A 1 92 ? 3.792 -14.747 -15.497 1.00 93.44 92 ALA A N 1
ATOM 680 C CA . ALA A 1 92 ? 3.019 -15.511 -16.476 1.00 93.44 92 ALA A CA 1
ATOM 681 C C . ALA A 1 92 ? 3.592 -16.924 -16.677 1.00 93.44 92 ALA A C 1
ATOM 683 O O . ALA A 1 92 ? 2.843 -17.898 -16.720 1.00 93.44 92 ALA A O 1
ATOM 684 N N . SER A 1 93 ? 4.923 -17.050 -16.711 1.00 92.56 93 SER A N 1
ATOM 685 C CA . SER A 1 93 ? 5.606 -18.348 -16.817 1.00 92.56 93 SER A CA 1
ATOM 686 C C . SER A 1 93 ? 5.441 -19.223 -15.565 1.00 92.56 93 SER A C 1
ATOM 688 O O . SER A 1 93 ? 5.635 -20.433 -15.637 1.00 92.56 93 SER A O 1
ATOM 690 N N . ALA A 1 94 ? 5.069 -18.628 -14.427 1.00 91.12 94 ALA A N 1
ATOM 691 C CA . ALA A 1 94 ? 4.871 -19.296 -13.141 1.00 91.12 94 ALA A CA 1
ATOM 692 C C . ALA A 1 94 ? 3.388 -19.545 -12.789 1.00 91.12 94 ALA A C 1
ATOM 694 O O . ALA A 1 94 ? 3.087 -19.894 -11.650 1.00 91.12 94 ALA A O 1
ATOM 695 N N . GLY A 1 95 ? 2.464 -19.382 -13.745 1.00 89.25 95 GLY A N 1
ATOM 696 C CA . GLY A 1 95 ? 1.023 -19.607 -13.542 1.00 89.25 95 GLY A CA 1
ATOM 697 C C . GLY A 1 95 ? 0.187 -18.336 -13.359 1.00 89.25 95 GLY A C 1
ATOM 698 O O . GLY A 1 95 ? -1.033 -18.425 -13.242 1.00 89.25 95 GLY A O 1
ATOM 699 N N . GLY A 1 96 ? 0.817 -17.160 -13.407 1.00 92.12 96 GLY A N 1
ATOM 700 C CA . GLY A 1 96 ? 0.161 -15.860 -13.297 1.00 92.12 96 GLY A CA 1
ATOM 701 C C . GLY A 1 96 ? -0.075 -15.405 -11.856 1.00 92.12 96 GLY A C 1
ATOM 702 O O . GLY A 1 96 ? 0.171 -16.124 -10.893 1.00 92.12 96 GLY A O 1
ATOM 703 N N . VAL A 1 97 ? -0.555 -14.171 -11.722 1.00 94.06 97 VAL A N 1
ATOM 704 C CA . VAL A 1 97 ? -0.930 -13.540 -10.451 1.00 94.06 97 VAL A CA 1
ATOM 705 C C . VAL A 1 97 ? -2.193 -12.702 -10.681 1.00 94.06 97 VAL A C 1
ATOM 707 O O . VAL A 1 97 ? -2.347 -12.156 -11.777 1.00 94.06 97 VAL A O 1
ATOM 710 N N . PRO A 1 98 ? -3.127 -12.595 -9.717 1.00 94.69 98 PRO A N 1
ATOM 711 C CA . PRO A 1 98 ? -4.280 -11.715 -9.866 1.00 94.69 98 PRO A CA 1
ATOM 712 C C . PRO A 1 98 ? -3.836 -10.253 -9.967 1.00 94.69 98 PRO A C 1
ATOM 714 O O . PRO A 1 98 ? -3.186 -9.736 -9.058 1.00 94.69 98 PRO A O 1
ATOM 717 N N . LEU A 1 99 ? -4.210 -9.589 -11.060 1.00 95.19 99 LEU A N 1
ATOM 718 C CA . LEU A 1 99 ? -3.874 -8.191 -11.321 1.00 95.19 99 LEU A CA 1
ATOM 719 C C . LEU A 1 99 ? -5.135 -7.330 -11.359 1.00 95.19 99 LEU A C 1
ATOM 721 O O . LEU A 1 99 ? -6.147 -7.719 -11.939 1.00 95.19 99 LEU A O 1
ATOM 725 N N . VAL A 1 100 ? -5.041 -6.137 -10.781 1.00 95.50 100 VAL A N 1
ATOM 726 C CA . VAL A 1 100 ? -5.995 -5.041 -10.962 1.00 95.50 100 VAL A CA 1
ATOM 727 C C . VAL A 1 100 ? -5.219 -3.861 -11.522 1.00 95.50 100 VAL A C 1
ATOM 729 O O . VAL A 1 100 ? -4.236 -3.421 -10.928 1.00 95.50 100 VAL A O 1
ATOM 732 N N . LEU A 1 101 ? -5.641 -3.359 -12.677 1.00 95.38 101 LEU A N 1
ATOM 733 C CA . LEU A 1 101 ? -4.951 -2.267 -13.349 1.00 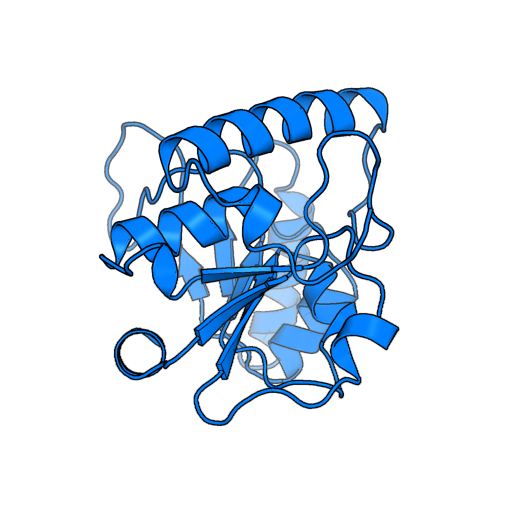95.38 101 LEU A CA 1
ATOM 734 C C . LEU A 1 101 ? -5.464 -0.919 -12.839 1.00 95.38 101 LEU A C 1
ATOM 736 O O . LEU A 1 101 ? -6.667 -0.654 -12.819 1.00 95.38 101 LEU A O 1
ATOM 740 N N . THR A 1 102 ? -4.542 -0.044 -12.451 1.00 95.75 102 THR A N 1
ATOM 741 C CA . THR A 1 102 ? -4.834 1.329 -12.037 1.00 95.75 102 THR A CA 1
ATOM 742 C C . THR A 1 102 ? -3.992 2.328 -12.827 1.00 95.75 102 THR A C 1
ATOM 744 O O . THR A 1 102 ? -2.943 1.982 -13.370 1.00 95.75 102 THR A O 1
ATOM 747 N N . HIS A 1 103 ? -4.463 3.569 -12.940 1.00 93.06 103 HIS A N 1
ATOM 748 C CA . HIS A 1 103 ? -3.769 4.632 -13.676 1.00 93.06 103 HIS A CA 1
ATOM 749 C C . HIS A 1 103 ? -3.998 6.015 -13.042 1.00 93.06 103 HIS A C 1
ATOM 751 O O . HIS A 1 103 ? -4.684 6.137 -12.029 1.00 93.06 103 HIS A O 1
ATOM 757 N N . GLN A 1 104 ? -3.384 7.048 -13.631 1.00 88.50 104 GLN A N 1
ATOM 758 C CA . GLN A 1 104 ? -3.439 8.452 -13.185 1.00 88.50 104 GLN A CA 1
ATOM 759 C C . GLN A 1 104 ? -3.766 9.431 -14.329 1.00 88.50 104 GLN A C 1
ATOM 761 O O . GLN A 1 104 ? -3.430 10.608 -14.252 1.00 88.50 104 GLN A O 1
ATOM 766 N N . SER A 1 105 ? -4.355 8.952 -15.426 1.00 88.94 105 SER A N 1
ATOM 767 C CA . SER A 1 105 ? -4.744 9.806 -16.559 1.00 88.94 105 SER A CA 1
ATOM 768 C C . SER A 1 105 ? -6.183 10.298 -16.443 1.00 88.94 105 SER A C 1
ATOM 770 O O . SER A 1 105 ? -7.025 9.625 -15.845 1.00 88.94 105 SER A O 1
ATOM 772 N N . ASP A 1 106 ? -6.475 11.393 -17.142 1.00 89.06 106 ASP A N 1
ATOM 773 C CA . ASP A 1 106 ? -7.836 11.920 -17.312 1.00 89.06 106 ASP A CA 1
ATOM 774 C C . ASP A 1 106 ? -8.668 11.116 -18.332 1.00 89.06 106 ASP A C 1
ATOM 776 O O . ASP A 1 106 ? -9.869 11.330 -18.486 1.00 89.06 106 ASP A O 1
ATOM 780 N N . GLU A 1 107 ? -8.034 10.178 -19.040 1.00 91.56 107 GLU A N 1
ATOM 781 C CA . GLU A 1 107 ? -8.694 9.251 -19.960 1.00 91.56 107 GLU A CA 1
ATOM 782 C C . GLU A 1 107 ? -9.364 8.081 -19.234 1.00 91.56 107 GLU A C 1
ATOM 784 O O . GLU A 1 107 ? -8.941 7.684 -18.150 1.00 91.56 107 GLU A O 1
ATOM 789 N N . VAL A 1 108 ? -10.380 7.490 -19.867 1.00 90.06 108 VAL A N 1
ATOM 790 C CA . VAL A 1 108 ? -11.040 6.267 -19.396 1.00 90.06 108 VAL A CA 1
ATOM 791 C C . VAL A 1 108 ? -10.537 5.086 -20.215 1.00 90.06 108 VAL A C 1
ATOM 793 O O . VAL A 1 108 ? -10.667 5.080 -21.439 1.00 90.06 108 VAL A O 1
ATOM 796 N N . TYR A 1 109 ? -10.030 4.063 -19.532 1.00 92.69 109 TYR A N 1
ATOM 797 C CA . TYR A 1 109 ? -9.638 2.800 -20.149 1.00 92.69 109 TYR A CA 1
ATOM 798 C C . TYR A 1 109 ? -10.527 1.667 -19.648 1.00 92.69 109 TYR A C 1
ATOM 800 O O . TYR A 1 109 ? -10.867 1.601 -18.466 1.00 92.69 109 TYR A O 1
ATOM 808 N N . ASN A 1 110 ? -10.887 0.754 -20.549 1.00 93.44 110 ASN A N 1
ATOM 809 C CA . ASN A 1 110 ? -11.614 -0.452 -20.168 1.00 93.44 110 ASN A CA 1
ATOM 810 C C . ASN A 1 110 ? -10.760 -1.289 -19.208 1.00 93.44 110 ASN A C 1
ATOM 812 O O . ASN A 1 110 ? -9.560 -1.447 -19.428 1.00 93.44 110 ASN A O 1
ATOM 816 N N . ASP A 1 111 ? -11.392 -1.817 -18.160 1.00 91.62 111 ASP A N 1
ATOM 817 C CA . ASP A 1 111 ? -10.773 -2.691 -17.154 1.00 91.62 111 ASP A CA 1
ATOM 818 C C . ASP A 1 111 ? -9.596 -2.068 -16.373 1.00 91.62 111 ASP A C 1
ATOM 820 O O . ASP A 1 111 ? -8.818 -2.780 -15.734 1.00 91.62 111 ASP A O 1
ATOM 824 N N . MET A 1 112 ? -9.478 -0.734 -16.379 1.00 95.06 112 MET A N 1
ATOM 825 C CA . MET A 1 112 ? -8.533 0.006 -15.541 1.00 95.06 112 MET A CA 1
ATOM 826 C C . MET A 1 112 ? -9.250 1.083 -14.725 1.00 95.06 112 MET A C 1
ATOM 828 O O . MET A 1 112 ? -10.276 1.625 -15.135 1.00 95.06 112 MET A O 1
ATOM 832 N N . HIS A 1 113 ? -8.690 1.417 -13.561 1.00 95.12 113 HIS A N 1
ATOM 833 C CA . HIS A 1 113 ? -9.306 2.369 -12.637 1.00 95.12 113 HIS A CA 1
ATOM 834 C C . HIS A 1 113 ? -8.364 3.517 -12.259 1.00 95.12 113 HIS A C 1
ATOM 836 O O . HIS A 1 113 ? -7.267 3.295 -11.740 1.00 95.12 113 HIS A O 1
ATOM 842 N N . ASN A 1 114 ? -8.813 4.760 -12.442 1.00 95.31 114 ASN A N 1
ATOM 843 C CA . ASN A 1 114 ? -8.159 5.916 -11.838 1.00 95.31 114 ASN A CA 1
ATOM 844 C C . ASN A 1 114 ? -8.654 6.083 -10.401 1.00 95.31 114 ASN A C 1
ATOM 846 O O . ASN A 1 114 ? -9.737 6.615 -10.161 1.00 95.31 114 ASN A O 1
ATOM 850 N N . VAL A 1 115 ? -7.864 5.594 -9.448 1.00 95.44 115 VAL A N 1
ATOM 851 C CA . VAL A 1 115 ? -8.174 5.715 -8.018 1.00 95.44 115 VAL A CA 1
ATOM 852 C C . VAL A 1 115 ? -7.592 6.986 -7.395 1.00 95.44 115 VAL A C 1
ATOM 854 O O . VAL A 1 115 ? -8.004 7.342 -6.301 1.00 95.44 115 VAL A O 1
ATOM 857 N N . GLY A 1 116 ? -6.668 7.681 -8.071 1.00 94.81 116 GLY A N 1
ATOM 858 C CA . GLY A 1 116 ? -5.860 8.771 -7.506 1.00 94.81 116 GLY A CA 1
ATOM 859 C C . GLY A 1 116 ? -4.502 8.308 -6.959 1.00 94.81 116 GLY A C 1
ATOM 860 O O . GLY A 1 116 ? -4.028 7.223 -7.292 1.00 94.81 116 GLY A O 1
ATOM 861 N N . GLY A 1 117 ? -3.862 9.140 -6.134 1.00 94.75 117 GLY A N 1
ATOM 862 C CA . GLY A 1 117 ? -2.550 8.874 -5.523 1.00 94.75 117 GLY A CA 1
ATOM 863 C C . GLY A 1 117 ? -1.384 9.253 -6.431 1.00 94.75 117 GLY A C 1
ATOM 864 O O . GLY A 1 117 ? -1.539 9.265 -7.652 1.00 94.75 117 GLY A O 1
ATOM 865 N N . PHE A 1 118 ? -0.231 9.570 -5.844 1.00 93.44 118 PHE A N 1
ATOM 866 C CA . PHE A 1 118 ? 1.011 9.952 -6.519 1.00 93.44 118 PHE A CA 1
ATOM 867 C C . PHE A 1 118 ? 2.150 8.940 -6.306 1.00 93.44 118 PHE A C 1
ATOM 869 O O . PHE A 1 118 ? 2.972 8.744 -7.198 1.00 93.44 118 PHE A O 1
ATOM 876 N N . THR A 1 119 ? 2.184 8.286 -5.150 1.00 94.44 119 THR A N 1
ATOM 877 C CA . THR A 1 119 ? 3.105 7.209 -4.761 1.00 94.44 119 THR A CA 1
ATOM 878 C C . THR A 1 119 ? 2.330 5.904 -4.546 1.00 94.44 119 THR A C 1
ATOM 880 O O . THR A 1 119 ? 1.104 5.898 -4.518 1.00 94.44 119 THR A O 1
ATOM 883 N N . ASP A 1 120 ? 3.004 4.774 -4.340 1.00 96.25 120 ASP A N 1
ATOM 884 C CA . ASP A 1 120 ? 2.308 3.518 -4.015 1.00 96.25 120 ASP A CA 1
ATOM 885 C C . ASP A 1 120 ? 1.521 3.610 -2.695 1.00 96.25 120 ASP A C 1
ATOM 887 O O . ASP A 1 120 ? 0.411 3.090 -2.573 1.00 96.25 120 ASP A O 1
ATOM 891 N N . GLY A 1 121 ? 2.087 4.316 -1.708 1.00 96.69 121 GLY A N 1
ATOM 892 C CA . GLY A 1 121 ? 1.516 4.462 -0.370 1.00 96.69 121 GLY A CA 1
ATOM 893 C C . GLY A 1 121 ? 0.234 5.291 -0.347 1.00 96.69 121 GLY A C 1
ATOM 894 O O . GLY A 1 121 ? -0.790 4.829 0.158 1.00 96.69 121 GLY A O 1
ATOM 895 N N . ASP A 1 122 ? 0.259 6.505 -0.905 1.00 97.56 122 ASP A N 1
ATOM 896 C CA . ASP A 1 122 ? -0.959 7.325 -0.995 1.00 97.56 122 ASP A CA 1
ATOM 897 C C . ASP A 1 122 ? -1.979 6.729 -1.981 1.00 97.56 122 ASP A C 1
ATOM 899 O O . ASP A 1 122 ? -3.175 6.822 -1.722 1.00 97.56 122 ASP A O 1
ATOM 903 N N . ARG A 1 123 ? -1.552 6.024 -3.042 1.00 97.75 123 ARG A N 1
ATOM 904 C CA . ARG A 1 123 ? -2.450 5.308 -3.954 1.00 97.75 123 ARG A CA 1
ATOM 905 C C . ARG A 1 123 ? -3.219 4.225 -3.220 1.00 97.75 123 ARG A C 1
ATOM 907 O O . ARG A 1 123 ? -4.404 4.054 -3.492 1.00 97.75 123 ARG A O 1
ATOM 914 N N . ALA A 1 124 ? -2.599 3.533 -2.264 1.00 98.25 124 ALA A N 1
ATOM 915 C CA . ALA A 1 124 ? -3.308 2.585 -1.413 1.00 98.25 124 ALA A CA 1
ATOM 916 C C . ALA A 1 124 ? -4.403 3.269 -0.571 1.00 98.25 124 ALA A C 1
ATOM 918 O O . ALA A 1 124 ? -5.513 2.746 -0.464 1.00 98.25 124 ALA A O 1
ATOM 919 N N . ALA A 1 125 ? -4.140 4.469 -0.041 1.00 98.38 125 ALA A N 1
ATOM 920 C CA . ALA A 1 125 ? -5.151 5.262 0.664 1.00 98.38 125 ALA A CA 1
ATOM 921 C C . ALA A 1 125 ? -6.265 5.755 -0.276 1.00 98.38 125 ALA A C 1
ATOM 923 O O . ALA A 1 125 ? -7.447 5.639 0.047 1.00 98.38 125 ALA A O 1
ATOM 924 N N . CYS A 1 126 ? -5.905 6.237 -1.465 1.00 98.12 126 CYS A N 1
ATOM 925 C CA . CYS A 1 126 ? -6.842 6.644 -2.506 1.00 98.12 126 CYS A CA 1
ATOM 926 C C . CYS A 1 126 ? -7.736 5.483 -2.966 1.00 98.12 126 CYS A C 1
ATOM 928 O O . CYS A 1 126 ? -8.941 5.658 -3.116 1.00 98.12 126 CYS A O 1
ATOM 930 N N . PHE A 1 127 ? -7.178 4.282 -3.122 1.00 97.81 127 PHE A N 1
ATOM 931 C CA . PHE A 1 127 ? -7.933 3.070 -3.433 1.00 97.81 127 PHE A CA 1
ATOM 932 C C . PHE A 1 127 ? -8.976 2.750 -2.353 1.00 97.81 127 PHE A C 1
ATOM 934 O O . PHE A 1 127 ? -10.128 2.460 -2.676 1.00 97.81 127 PHE A O 1
ATOM 941 N N . LEU A 1 128 ? -8.612 2.855 -1.072 1.00 98.19 128 LEU A N 1
ATOM 942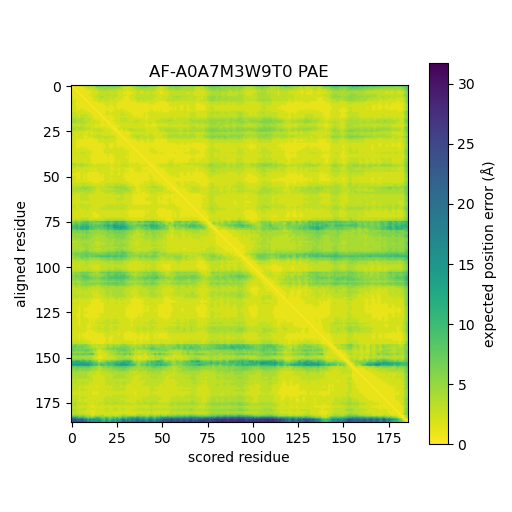 C CA . LEU A 1 128 ? -9.563 2.669 0.028 1.00 98.19 128 LEU A CA 1
ATOM 943 C C . LEU A 1 128 ? -10.658 3.743 0.031 1.00 98.19 128 LEU A C 1
ATOM 945 O O . LEU A 1 128 ? -11.832 3.413 0.205 1.00 98.19 128 LEU A O 1
ATOM 949 N N . ALA A 1 129 ? -10.299 5.004 -0.218 1.00 97.44 129 ALA A N 1
ATOM 950 C CA . ALA A 1 129 ? -11.266 6.091 -0.349 1.00 97.44 129 ALA A CA 1
ATOM 951 C C . ALA A 1 129 ? -12.224 5.866 -1.534 1.00 97.44 129 ALA A C 1
ATOM 953 O O . ALA A 1 129 ? -13.432 6.044 -1.389 1.00 97.44 129 ALA A O 1
ATOM 954 N N . TRP A 1 130 ? -11.709 5.397 -2.675 1.00 95.56 130 TRP A N 1
ATOM 955 C CA . TRP A 1 130 ? -12.495 5.040 -3.859 1.00 95.56 130 TRP A CA 1
ATOM 956 C C . TRP A 1 130 ? -13.497 3.910 -3.578 1.00 95.56 130 TRP A C 1
ATOM 958 O O . TRP A 1 130 ? -14.623 3.943 -4.067 1.00 95.56 130 TRP A O 1
ATOM 968 N N . LEU A 1 131 ? -13.132 2.951 -2.721 1.00 96.50 131 LEU A N 1
ATOM 969 C CA . LEU A 1 131 ? -14.037 1.907 -2.224 1.00 96.50 131 LEU A CA 1
ATOM 970 C C . LEU A 1 131 ? -15.025 2.387 -1.142 1.00 96.50 131 LEU A C 1
ATOM 972 O O . LEU A 1 131 ? -15.831 1.592 -0.659 1.00 96.50 131 LEU A O 1
ATOM 976 N N . GLY A 1 132 ? -14.974 3.657 -0.732 1.00 96.69 132 GLY A N 1
ATOM 977 C CA . GLY A 1 132 ? -15.837 4.211 0.314 1.00 96.69 132 GLY A CA 1
ATOM 978 C C . GLY A 1 132 ? -15.454 3.781 1.734 1.00 96.69 132 GLY A C 1
ATOM 979 O O . GLY A 1 132 ? -16.288 3.828 2.643 1.00 96.69 132 GLY A O 1
ATOM 980 N N . VAL A 1 133 ? -14.210 3.343 1.951 1.00 97.88 133 VAL A N 1
ATOM 981 C CA . VAL A 1 133 ? -13.716 2.995 3.287 1.00 97.88 133 VAL A CA 1
ATOM 982 C C . VAL A 1 133 ? -13.572 4.264 4.114 1.00 97.88 133 VAL A C 1
ATOM 984 O O . VAL A 1 133 ? -12.880 5.207 3.740 1.00 97.88 133 VAL A O 1
ATOM 987 N N . LYS A 1 134 ? -14.226 4.273 5.275 1.00 97.31 134 LYS A N 1
ATOM 988 C CA . LYS A 1 134 ? -14.135 5.370 6.236 1.00 97.31 134 LYS A CA 1
ATOM 989 C C . LYS A 1 134 ? -12.722 5.466 6.801 1.00 97.31 134 LYS A C 1
ATOM 991 O O . LYS A 1 134 ? -12.178 4.452 7.246 1.00 97.31 134 LYS A O 1
ATOM 996 N N . SER A 1 135 ? -12.158 6.670 6.835 1.00 96.81 135 SER A N 1
ATOM 997 C CA . SER A 1 135 ? -10.773 6.879 7.260 1.00 96.81 135 SER A CA 1
ATOM 998 C C . SER A 1 135 ? -10.531 6.405 8.698 1.00 96.81 135 SER A C 1
ATOM 1000 O O . SER A 1 135 ? -9.446 5.926 9.004 1.00 96.81 135 SER A O 1
ATOM 1002 N N . GLU A 1 136 ? -11.544 6.419 9.575 1.00 97.19 136 GLU A N 1
ATOM 1003 C CA . GLU A 1 136 ? -11.429 5.949 10.964 1.00 97.19 136 GLU A CA 1
ATOM 1004 C C . GLU A 1 136 ? -11.027 4.470 11.078 1.00 97.19 136 GLU A C 1
ATOM 1006 O O . GLU A 1 136 ? -10.472 4.063 12.104 1.00 97.19 136 GLU A O 1
ATOM 1011 N N . LYS A 1 137 ? -11.287 3.665 10.036 1.00 97.69 137 LYS A N 1
ATOM 1012 C CA . LYS A 1 137 ? -10.849 2.264 9.949 1.00 97.69 137 LYS A CA 1
ATOM 1013 C C . LYS A 1 137 ? -9.393 2.118 9.506 1.00 97.69 137 LYS A C 1
ATOM 1015 O O . LYS A 1 137 ? -8.843 1.028 9.619 1.00 97.69 137 LYS A O 1
ATOM 1020 N N . ILE A 1 138 ? -8.779 3.170 8.976 1.00 98.44 138 ILE A N 1
ATOM 1021 C CA . ILE A 1 138 ? -7.456 3.112 8.363 1.00 98.44 138 ILE A CA 1
ATOM 1022 C C . ILE A 1 138 ? -6.388 3.400 9.417 1.00 98.44 138 ILE A C 1
ATOM 1024 O O . ILE A 1 138 ? -6.531 4.279 10.273 1.00 98.44 138 ILE A O 1
ATOM 1028 N N . ARG A 1 139 ? -5.314 2.620 9.382 1.00 98.12 139 ARG A N 1
ATOM 1029 C CA . ARG A 1 139 ? -4.092 2.847 10.150 1.00 98.12 139 ARG A CA 1
ATOM 1030 C C . ARG A 1 139 ? -2.896 2.835 9.218 1.00 98.12 139 ARG A C 1
ATOM 1032 O O . ARG A 1 139 ? -2.897 2.122 8.219 1.00 98.12 139 ARG A O 1
ATOM 1039 N N . TYR A 1 140 ? -1.877 3.602 9.576 1.00 98.00 140 TYR A N 1
ATOM 1040 C CA . TYR A 1 140 ? -0.687 3.798 8.755 1.00 98.00 140 TYR A CA 1
ATOM 1041 C C . TYR A 1 140 ? 0.539 3.243 9.480 1.00 98.00 140 TYR A C 1
ATOM 1043 O O . TYR A 1 140 ? 0.715 3.467 10.676 1.00 98.00 140 TYR A O 1
ATOM 1051 N N . VAL A 1 141 ? 1.385 2.512 8.764 1.00 97.56 141 VAL A N 1
ATOM 1052 C CA . VAL A 1 141 ? 2.672 2.006 9.258 1.00 97.56 141 VAL A CA 1
ATOM 1053 C C . VAL A 1 141 ? 3.731 2.335 8.221 1.00 97.56 141 VAL A C 1
ATOM 1055 O O . VAL A 1 141 ? 3.541 2.009 7.055 1.00 97.56 141 VAL A O 1
ATOM 1058 N N . GLY A 1 142 ? 4.853 2.937 8.607 1.00 95.88 142 GLY A N 1
ATOM 1059 C CA . GLY A 1 142 ? 5.950 3.196 7.677 1.00 95.88 142 GLY A CA 1
ATOM 1060 C C . GLY A 1 142 ? 5.671 4.328 6.688 1.00 95.88 142 GLY A C 1
ATOM 1061 O O . GLY A 1 142 ? 6.226 4.335 5.589 1.00 95.88 142 GLY A O 1
ATOM 1062 N N . PHE A 1 143 ? 4.788 5.259 7.051 1.00 95.19 143 PHE A N 1
ATOM 1063 C CA . PHE A 1 143 ? 4.502 6.461 6.271 1.00 95.19 143 PHE A CA 1
ATOM 1064 C C . PHE A 1 143 ? 5.282 7.641 6.842 1.00 95.19 143 PHE A C 1
ATOM 1066 O O . PHE A 1 143 ? 5.061 8.042 7.983 1.00 95.19 143 PHE A O 1
ATOM 1073 N N . ALA A 1 144 ? 6.173 8.214 6.041 1.00 88.25 144 ALA A N 1
ATOM 1074 C CA . ALA A 1 144 ? 6.974 9.371 6.414 1.00 88.25 144 ALA A CA 1
ATOM 1075 C C . ALA A 1 144 ? 7.212 10.274 5.201 1.00 88.25 144 ALA A C 1
ATOM 1077 O O . ALA A 1 144 ? 7.293 9.783 4.074 1.00 88.25 144 ALA A O 1
ATOM 1078 N N . SER A 1 1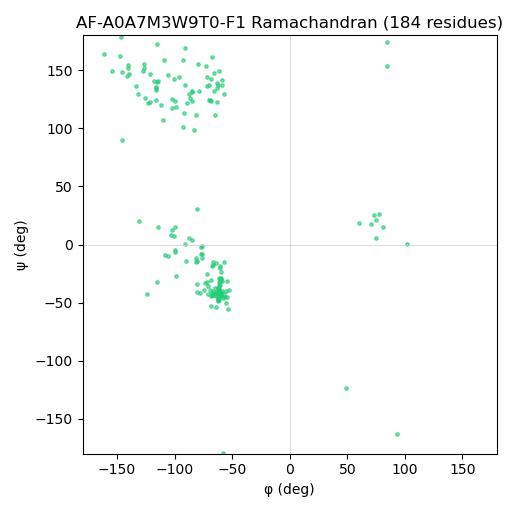45 ? 7.318 11.581 5.439 1.00 87.50 145 SER A N 1
ATOM 1079 C CA . SER A 1 145 ? 7.589 12.585 4.403 1.00 87.50 145 SER A CA 1
ATOM 1080 C C . SER A 1 145 ? 8.990 13.191 4.466 1.00 87.50 145 SER A C 1
ATOM 1082 O O . SER A 1 145 ? 9.413 13.870 3.533 1.00 87.50 145 SER A O 1
ATOM 1084 N N . ASP A 1 146 ? 9.740 12.900 5.527 1.00 86.19 146 ASP A N 1
ATOM 1085 C CA . ASP A 1 146 ? 11.027 13.515 5.849 1.00 86.19 146 ASP A CA 1
ATOM 1086 C C . ASP A 1 146 ? 12.242 12.605 5.600 1.00 86.19 146 ASP A C 1
ATOM 1088 O O . ASP A 1 146 ? 13.378 13.079 5.624 1.00 86.19 146 ASP A O 1
ATOM 1092 N N . HIS A 1 147 ? 12.033 11.316 5.320 1.00 88.25 147 HIS A N 1
ATOM 1093 C CA . HIS A 1 147 ? 13.109 10.369 5.031 1.00 88.25 147 HIS A CA 1
ATOM 1094 C C . HIS A 1 147 ? 12.694 9.277 4.038 1.00 88.25 147 HIS A C 1
ATOM 1096 O O . HIS A 1 147 ? 11.516 9.024 3.792 1.00 88.25 147 HIS A O 1
ATOM 1102 N N . VAL A 1 148 ? 13.696 8.612 3.458 1.00 89.56 148 VAL A N 1
ATOM 1103 C CA . VAL A 1 148 ? 13.502 7.470 2.558 1.00 89.56 148 VAL A CA 1
ATOM 1104 C C . VAL A 1 148 ? 13.481 6.186 3.382 1.00 89.56 148 VAL A C 1
ATOM 1106 O O . VAL A 1 148 ? 14.439 5.883 4.090 1.00 89.56 148 VAL A O 1
ATOM 1109 N N . GLY A 1 149 ? 12.384 5.437 3.285 1.00 89.25 149 GLY A N 1
ATOM 1110 C CA . GLY A 1 149 ? 12.210 4.179 4.005 1.00 89.25 149 GLY A CA 1
ATOM 1111 C C . GLY A 1 149 ? 13.063 3.030 3.448 1.00 89.25 149 GLY A C 1
ATOM 1112 O O . GLY A 1 149 ? 13.355 3.030 2.247 1.00 89.25 149 GLY A O 1
ATOM 1113 N N . PRO A 1 150 ? 13.422 2.027 4.274 1.00 91.31 150 PRO A N 1
ATOM 1114 C CA . PRO A 1 150 ? 14.312 0.927 3.886 1.00 91.31 150 PRO A CA 1
ATOM 1115 C C . PRO A 1 150 ? 13.730 -0.006 2.816 1.00 91.31 150 PRO A C 1
ATOM 1117 O O . PRO A 1 150 ? 14.485 -0.735 2.180 1.00 91.31 150 PRO A O 1
ATOM 1120 N N . TRP A 1 151 ? 12.412 0.026 2.599 1.00 92.56 151 TRP A N 1
ATOM 1121 C CA . TRP A 1 151 ? 11.725 -0.760 1.568 1.00 92.56 151 TRP A CA 1
ATOM 1122 C C . TRP A 1 151 ? 11.415 0.052 0.312 1.00 92.56 151 TRP A C 1
ATOM 1124 O O . TRP A 1 151 ? 10.582 -0.352 -0.494 1.00 92.56 151 TRP A O 1
ATOM 1134 N N . SER A 1 152 ? 12.037 1.223 0.162 1.00 87.12 152 SER A N 1
ATOM 1135 C CA . SER A 1 152 ? 11.943 1.985 -1.079 1.00 87.12 152 SER A CA 1
ATOM 1136 C C . SER A 1 152 ? 12.761 1.284 -2.162 1.00 87.12 152 SER A C 1
ATOM 1138 O O . SER A 1 152 ? 13.903 0.897 -1.907 1.00 87.12 152 SER A O 1
ATOM 1140 N N . GLY A 1 153 ? 12.206 1.175 -3.370 1.00 78.69 153 GLY A N 1
ATOM 1141 C CA . GLY A 1 153 ? 12.949 0.767 -4.559 1.00 78.69 153 GLY A CA 1
ATOM 1142 C C . GLY A 1 153 ? 14.148 1.676 -4.867 1.00 78.69 153 GLY A C 1
ATOM 1143 O O . GLY A 1 153 ? 14.449 2.648 -4.163 1.00 78.69 153 GLY A O 1
ATOM 1144 N N . THR A 1 154 ? 14.859 1.369 -5.954 1.00 75.50 154 THR A N 1
ATOM 1145 C CA . THR A 1 154 ? 16.026 2.164 -6.369 1.00 75.50 154 THR A CA 1
ATOM 1146 C C . THR A 1 154 ? 15.585 3.574 -6.756 1.00 75.50 154 THR A C 1
ATOM 1148 O O . THR A 1 154 ? 14.928 3.766 -7.773 1.00 75.50 154 THR A O 1
ATOM 1151 N N . THR A 1 155 ? 15.969 4.579 -5.967 1.00 79.62 155 THR A N 1
ATOM 1152 C CA . THR A 1 155 ? 15.518 5.960 -6.175 1.00 79.62 155 THR A CA 1
ATOM 1153 C C . THR A 1 155 ? 16.628 6.973 -5.941 1.00 79.62 155 THR A C 1
ATOM 1155 O O . THR A 1 155 ? 17.516 6.778 -5.114 1.00 79.62 155 THR A O 1
ATOM 1158 N N . ASP A 1 156 ? 16.523 8.110 -6.626 1.00 87.69 156 ASP A N 1
ATOM 1159 C CA . ASP A 1 156 ? 17.219 9.327 -6.223 1.00 87.69 156 ASP A CA 1
ATOM 1160 C C . ASP A 1 156 ? 16.589 9.865 -4.918 1.00 87.69 156 ASP A C 1
ATOM 1162 O O . ASP A 1 156 ? 15.366 10.072 -4.890 1.00 87.69 156 ASP A O 1
ATOM 1166 N N . PRO A 1 157 ? 17.364 10.074 -3.835 1.00 88.81 157 PRO A N 1
ATOM 1167 C CA . PRO A 1 157 ? 16.810 10.496 -2.549 1.00 88.81 157 PRO A CA 1
ATOM 1168 C C . PRO A 1 157 ? 16.097 11.851 -2.595 1.00 88.81 157 PRO A C 1
ATOM 1170 O O . PRO A 1 157 ? 15.028 11.995 -2.005 1.00 88.81 157 PRO A O 1
ATOM 1173 N N . ALA A 1 158 ? 16.639 12.836 -3.319 1.00 91.19 158 ALA A N 1
ATOM 1174 C CA . ALA A 1 158 ? 16.055 14.175 -3.380 1.00 91.19 158 ALA A CA 1
ATOM 1175 C C . ALA A 1 158 ? 14.712 14.160 -4.123 1.00 91.19 158 ALA A C 1
ATOM 1177 O O . ALA A 1 158 ? 13.717 14.709 -3.642 1.00 91.19 158 ALA A O 1
ATOM 1178 N N . ARG A 1 159 ? 14.651 13.457 -5.262 1.00 90.75 159 ARG A N 1
ATOM 1179 C CA . ARG A 1 159 ? 13.408 13.225 -6.002 1.00 90.75 159 ARG A CA 1
ATOM 1180 C C . ARG A 1 159 ? 12.401 12.466 -5.145 1.00 90.75 159 ARG A C 1
ATOM 1182 O O . ARG A 1 159 ? 11.234 12.845 -5.144 1.00 90.75 159 ARG A O 1
ATOM 1189 N N . LYS A 1 160 ? 12.822 11.432 -4.403 1.00 90.69 160 LYS A N 1
ATOM 1190 C CA . LYS A 1 160 ? 11.925 10.666 -3.521 1.00 90.69 160 LYS A CA 1
ATOM 1191 C C . LYS A 1 160 ? 11.319 11.549 -2.438 1.00 90.69 160 LYS A C 1
ATOM 1193 O O . LYS A 1 160 ? 10.104 11.532 -2.298 1.00 90.69 160 LYS A O 1
ATOM 1198 N N . LEU A 1 161 ? 12.121 12.354 -1.740 1.00 93.25 161 LEU A N 1
ATOM 1199 C CA . LEU A 1 161 ? 11.622 13.289 -0.725 1.00 93.25 161 LEU A CA 1
ATOM 1200 C C . LEU A 1 161 ? 10.588 14.259 -1.312 1.00 93.25 161 LEU A C 1
ATOM 1202 O O . LEU A 1 161 ? 9.518 14.435 -0.739 1.00 93.25 161 LEU A O 1
ATOM 1206 N N . ALA A 1 162 ? 10.833 14.796 -2.512 1.00 93.75 162 ALA A N 1
ATOM 1207 C CA . ALA A 1 162 ? 9.845 15.624 -3.204 1.00 93.75 162 ALA A CA 1
ATOM 1208 C C . ALA A 1 162 ? 8.544 14.860 -3.532 1.00 93.75 162 ALA A C 1
ATOM 1210 O O . ALA A 1 162 ? 7.460 15.430 -3.419 1.00 93.75 162 ALA A O 1
ATOM 1211 N N . LYS A 1 163 ? 8.618 13.569 -3.901 1.00 92.50 163 LYS A N 1
ATOM 1212 C CA . LYS A 1 163 ? 7.421 12.723 -4.078 1.00 92.50 163 LYS A CA 1
ATOM 1213 C C . LYS A 1 163 ? 6.667 12.516 -2.755 1.00 92.50 163 LYS A C 1
ATOM 1215 O O . LYS A 1 163 ? 5.442 12.484 -2.758 1.00 92.50 163 LYS A O 1
ATOM 1220 N N . LEU A 1 164 ? 7.374 12.378 -1.633 1.00 94.69 164 LEU A N 1
ATOM 1221 C CA . LEU A 1 164 ? 6.752 12.137 -0.328 1.00 94.69 164 LEU A CA 1
ATOM 1222 C C . LEU A 1 164 ? 6.027 13.371 0.234 1.00 94.69 164 LEU A C 1
ATOM 1224 O O . LEU A 1 164 ? 5.055 13.217 0.967 1.00 94.69 164 LEU A O 1
ATOM 1228 N N . VAL A 1 165 ? 6.420 14.582 -0.171 1.00 95.50 165 VAL A N 1
ATOM 1229 C CA . VAL A 1 165 ? 5.638 15.802 0.104 1.00 95.50 165 VAL A CA 1
ATOM 1230 C C . VAL A 1 165 ? 4.253 15.725 -0.553 1.00 95.50 165 VAL A C 1
ATOM 1232 O O . VAL A 1 165 ? 3.255 16.085 0.067 1.00 95.50 165 VAL A O 1
ATOM 1235 N N . TRP A 1 166 ? 4.160 15.207 -1.783 1.00 96.06 166 TRP A N 1
ATOM 1236 C CA . TRP A 1 166 ? 2.865 14.977 -2.438 1.00 96.06 166 TRP A CA 1
ATOM 1237 C C . TRP A 1 166 ? 2.045 13.898 -1.734 1.00 96.06 166 TRP A C 1
ATOM 1239 O O . TRP A 1 166 ? 0.841 14.077 -1.555 1.00 96.06 166 TRP A O 1
ATOM 1249 N N . MET A 1 167 ? 2.699 12.824 -1.284 1.00 96.88 167 MET A N 1
ATOM 1250 C CA . MET A 1 167 ? 2.056 11.793 -0.467 1.00 96.88 167 MET A CA 1
ATOM 1251 C C . MET A 1 167 ? 1.414 12.403 0.780 1.00 96.88 167 MET A C 1
ATOM 1253 O O . MET A 1 167 ? 0.231 12.184 1.022 1.00 96.88 167 MET A O 1
ATOM 1257 N N . GLU A 1 168 ? 2.152 13.214 1.537 1.00 96.88 168 GLU A N 1
ATOM 1258 C CA . GLU A 1 168 ? 1.626 13.910 2.715 1.00 96.88 168 GLU A CA 1
ATOM 1259 C C . GLU A 1 168 ? 0.428 14.806 2.372 1.00 96.88 168 GLU A C 1
ATOM 1261 O O . GLU A 1 168 ? -0.601 14.733 3.041 1.00 96.88 168 GLU A O 1
ATOM 1266 N N . GLN A 1 169 ? 0.511 15.599 1.299 1.00 97.62 169 GLN A N 1
ATOM 1267 C CA . GLN A 1 169 ? -0.600 16.453 0.865 1.00 97.62 169 GLN A CA 1
ATOM 1268 C C . GLN A 1 169 ? -1.860 15.646 0.530 1.00 97.62 169 GLN A C 1
ATOM 1270 O O . GLN A 1 169 ? -2.957 16.016 0.947 1.00 97.62 169 GLN A O 1
ATOM 1275 N N . ILE A 1 170 ? -1.712 14.534 -0.193 1.00 97.50 170 ILE A N 1
ATOM 1276 C CA . ILE A 1 170 ? -2.830 13.658 -0.556 1.00 97.50 170 ILE A CA 1
ATOM 1277 C C . ILE A 1 170 ? -3.430 13.009 0.693 1.00 97.50 170 ILE A C 1
ATOM 1279 O O . ILE A 1 170 ? -4.651 12.995 0.845 1.00 97.50 170 ILE A O 1
ATOM 1283 N N . LEU A 1 171 ? -2.600 12.522 1.617 1.00 97.69 171 LEU A N 1
ATOM 1284 C CA . LEU A 1 171 ? -3.084 11.943 2.869 1.00 97.69 171 LEU A CA 1
ATOM 1285 C C . LEU A 1 171 ? -3.816 12.976 3.727 1.00 97.69 171 LEU A C 1
ATOM 1287 O O . LEU A 1 171 ? -4.894 12.668 4.217 1.00 97.69 171 LEU A O 1
ATOM 1291 N N . CYS A 1 172 ? -3.321 14.210 3.828 1.00 97.31 172 CYS A N 1
ATOM 1292 C CA . CYS A 1 172 ? -4.014 15.295 4.527 1.00 97.31 172 CYS A CA 1
ATOM 1293 C C . CYS A 1 172 ? -5.386 15.630 3.916 1.00 97.31 172 CYS A C 1
ATOM 1295 O O . CYS A 1 172 ? -6.293 16.029 4.646 1.00 97.31 172 CYS A O 1
ATOM 1297 N N . LEU A 1 173 ? -5.562 15.462 2.600 1.00 97.44 173 LEU A N 1
ATOM 1298 C CA . LEU A 1 173 ? -6.856 15.652 1.934 1.00 97.44 173 LEU A CA 1
ATOM 1299 C C . LEU A 1 173 ? -7.833 14.498 2.203 1.00 97.44 173 LEU A C 1
ATOM 1301 O O . LEU A 1 173 ? -9.028 14.739 2.364 1.00 97.44 173 LEU A O 1
ATOM 1305 N N . LEU A 1 174 ? -7.343 13.255 2.236 1.00 97.31 174 LEU A N 1
ATOM 1306 C CA . LEU A 1 174 ? -8.173 12.060 2.447 1.00 97.31 174 LEU A CA 1
ATOM 1307 C C . LEU A 1 174 ? -8.503 11.810 3.922 1.00 97.31 174 LEU A C 1
ATOM 1309 O O . LEU A 1 174 ? -9.611 11.400 4.267 1.00 97.31 174 LEU A O 1
ATOM 1313 N N . ASP A 1 175 ? -7.519 12.021 4.785 1.00 97.31 175 ASP A N 1
ATOM 1314 C CA . ASP A 1 175 ? -7.572 11.800 6.219 1.00 97.31 175 ASP A CA 1
ATOM 1315 C C . ASP A 1 175 ? -6.722 12.863 6.933 1.00 97.31 175 ASP A C 1
ATOM 1317 O O . ASP A 1 175 ? -5.541 12.644 7.208 1.00 97.31 175 ASP A O 1
ATOM 1321 N N . PRO A 1 176 ? -7.314 14.011 7.304 1.00 96.25 176 PRO A N 1
ATOM 1322 C CA . PRO A 1 176 ? -6.612 15.054 8.050 1.00 96.25 176 PRO A CA 1
ATOM 1323 C C . PRO A 1 176 ? -6.003 14.585 9.384 1.00 96.25 176 PRO A C 1
ATOM 1325 O O . PRO A 1 176 ? -5.185 15.293 9.963 1.00 96.25 176 PRO A O 1
ATOM 1328 N N . ALA A 1 177 ? -6.407 13.416 9.897 1.00 96.31 177 ALA A N 1
ATOM 1329 C CA . ALA A 1 177 ? -5.908 12.832 11.136 1.00 96.31 177 ALA A CA 1
ATOM 1330 C C . ALA A 1 177 ? -4.897 11.689 10.908 1.00 96.31 177 ALA A C 1
ATOM 1332 O O . ALA A 1 177 ? -4.528 11.025 11.884 1.00 96.31 177 ALA A O 1
ATOM 1333 N N . TRP A 1 178 ? -4.438 11.447 9.671 1.00 96.12 178 TRP A N 1
ATOM 1334 C CA . TRP A 1 178 ? -3.595 10.295 9.317 1.00 96.12 178 TRP A CA 1
ATOM 1335 C C . TRP A 1 178 ? -2.345 10.169 10.202 1.00 96.12 178 TRP A C 1
ATOM 1337 O O . TRP A 1 178 ? -2.023 9.068 10.648 1.00 96.12 178 TRP A O 1
ATOM 1347 N N . GLU A 1 179 ? -1.695 11.288 10.548 1.00 94.25 179 GLU A N 1
ATOM 1348 C CA . GLU A 1 179 ? -0.518 11.301 11.428 1.00 94.25 179 GLU A CA 1
ATOM 1349 C C . GLU A 1 179 ? -0.815 10.712 12.810 1.00 94.25 179 GLU A C 1
ATOM 1351 O O . GLU A 1 179 ? -0.030 9.930 13.340 1.00 94.25 179 GLU A O 1
ATOM 1356 N N . THR A 1 180 ? -1.976 11.037 13.382 1.00 95.38 180 THR A N 1
ATOM 1357 C CA . THR A 1 180 ? -2.406 10.508 14.690 1.00 95.38 180 THR A CA 1
ATOM 1358 C C . THR A 1 180 ? -2.896 9.061 14.618 1.00 95.38 180 THR A C 1
ATOM 1360 O O . THR A 1 180 ? -3.080 8.415 15.646 1.00 95.38 180 THR A O 1
ATOM 1363 N N . ARG A 1 181 ? -3.104 8.542 13.402 1.00 95.75 181 ARG A N 1
ATOM 1364 C CA . ARG A 1 181 ? -3.499 7.156 13.106 1.00 95.75 181 ARG A CA 1
ATOM 1365 C C . ARG A 1 181 ? -2.315 6.296 12.662 1.00 95.75 181 ARG A C 1
ATOM 1367 O O . ARG A 1 181 ? -2.512 5.141 12.265 1.00 95.75 181 ARG A O 1
ATOM 1374 N N . ARG A 1 182 ? -1.096 6.836 12.738 1.00 94.75 182 ARG A N 1
ATOM 1375 C CA . ARG A 1 182 ? 0.135 6.064 12.596 1.00 94.75 182 ARG A CA 1
ATOM 1376 C C . ARG A 1 182 ? 0.325 5.128 13.782 1.00 94.75 182 ARG A C 1
ATOM 1378 O O . ARG A 1 182 ? 0.001 5.462 14.919 1.00 94.75 182 ARG A O 1
ATOM 1385 N N . ILE A 1 183 ? 0.837 3.938 13.499 1.00 90.56 183 ILE A N 1
ATOM 1386 C CA . ILE A 1 183 ? 1.112 2.899 14.498 1.00 90.56 183 ILE A CA 1
ATOM 1387 C C . ILE A 1 183 ? 2.594 2.887 14.892 1.00 90.56 183 ILE A C 1
ATOM 1389 O O . ILE A 1 183 ? 2.940 2.478 16.001 1.00 90.56 183 ILE A O 1
ATOM 1393 N N . ASP A 1 184 ? 3.468 3.317 13.991 1.00 82.62 184 ASP A N 1
ATOM 1394 C CA . ASP A 1 184 ? 4.891 3.504 14.221 1.00 82.62 184 ASP A CA 1
ATOM 1395 C C . ASP A 1 184 ? 5.159 4.888 14.835 1.00 82.62 184 ASP A C 1
ATOM 1397 O O . ASP A 1 184 ? 4.645 5.904 14.367 1.00 82.62 184 ASP A O 1
ATOM 1401 N N . MET A 1 185 ? 5.943 4.930 15.917 1.00 56.94 185 MET A N 1
ATOM 1402 C CA . MET A 1 185 ? 6.404 6.196 16.494 1.00 56.94 185 MET A CA 1
ATOM 1403 C C . MET A 1 185 ? 7.464 6.816 15.571 1.00 56.94 185 MET A C 1
ATOM 1405 O O . MET A 1 185 ? 8.234 6.075 14.962 1.00 56.94 185 MET A O 1
ATOM 1409 N N . LYS A 1 186 ? 7.466 8.154 15.457 1.00 49.16 186 LYS A N 1
ATOM 1410 C CA . LYS A 1 186 ? 8.548 8.914 14.802 1.00 49.16 186 LYS A CA 1
ATOM 1411 C C . LYS A 1 186 ? 9.915 8.532 15.363 1.00 49.16 186 LYS A C 1
ATOM 1413 O O . LYS A 1 186 ? 9.999 8.341 16.599 1.00 49.16 186 LYS A O 1
#